Protein AF-A0A7S1VDD1-F1 (afdb_monomer_lite)

Sequence (211 aa):
DNNDLSNSNVYLDREDDRPLIADWNGNIKVGDPIYMHDANFALTPPEAILEHIDDELVQVTLTGAVDIWSIGYWFADAIFHPCRWHNHRDFRPEGSKRDDMQWRHDFIRETLLAVGGNTTIPINLDGREVDLATIVGLDGEEVAKRPFTPPLLYGLEKNCTWEKRFPVLDSHDKQVKEIAIDFLRNMMKIDPRERKNCTQLLQHPFLRHEF

Foldseek 3Di:
DLLQPDPVQWDQDPPPRDIDGDDSVSPDDQQDWDDCPDHPVLLAALQNLDQDDPNDGW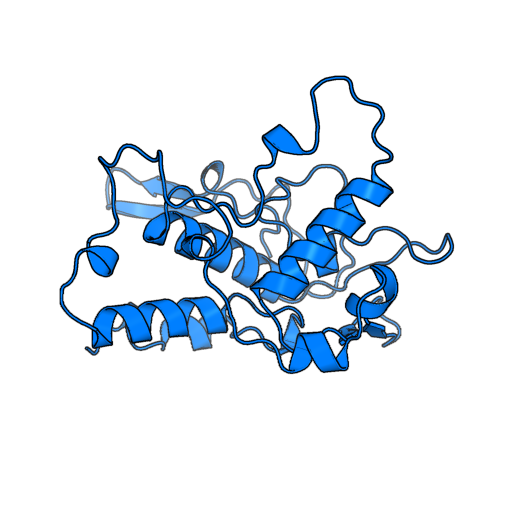TDGDDLLSVLSSVLSVLLCQAPPVQPLDDPCVQCPVPDVPPSVVSSLVSLVSLLQQLAAQQWEAIDPPRDIDRSQVVSVHDNVVSNPDHHHRRVVPDDPDDDDDDRHDVLVVDPDPVSVVLSVVLSSLSRDNYSVSRDHPVRSCPRCNNVVVD

InterPro domains:
  IPR000719 Protein kinase domain [PS50011] (1-207)
  IPR011009 Protein kinase-like domain superfamily [SSF56112] (4-208)

Organism: NCBI:txid210454

Radius of gyration: 17.54 Å; chains: 1; bounding box: 46×40×50 Å

Structure (mmCIF, N/CA/C/O backbone):
data_AF-A0A7S1VDD1-F1
#
_entry.id   AF-A0A7S1VDD1-F1
#
loop_
_atom_site.group_PDB
_atom_site.id
_atom_site.type_symbol
_atom_site.label_atom_id
_atom_site.label_alt_id
_atom_site.label_comp_id
_atom_site.label_asym_id
_atom_site.label_entity_id
_atom_site.label_seq_id
_atom_site.pdbx_PDB_ins_code
_atom_site.Cartn_x
_atom_site.Cartn_y
_atom_site.Cartn_z
_atom_site.occupancy
_atom_site.B_iso_or_equiv
_atom_site.auth_seq_id
_atom_site.auth_comp_id
_atom_site.auth_asym_id
_atom_site.auth_atom_id
_atom_site.pdbx_PDB_model_num
ATOM 1 N N . ASP A 1 1 ? 4.431 -14.627 0.921 1.00 65.62 1 ASP A N 1
ATOM 2 C CA . ASP A 1 1 ? 3.351 -13.626 0.895 1.00 65.62 1 ASP A CA 1
ATOM 3 C C . ASP A 1 1 ? 2.165 -14.188 0.145 1.00 65.62 1 ASP A C 1
ATOM 5 O O . ASP A 1 1 ? 2.373 -15.044 -0.715 1.00 65.62 1 ASP A O 1
ATOM 9 N N . ASN A 1 2 ? 0.946 -13.811 0.535 1.00 70.31 2 ASN A N 1
ATOM 10 C CA . ASN A 1 2 ? -0.260 -14.256 -0.169 1.00 70.31 2 ASN A CA 1
ATOM 11 C C . ASN A 1 2 ? -0.354 -13.539 -1.526 1.00 70.31 2 ASN A C 1
ATOM 13 O O . ASN A 1 2 ? -0.711 -14.188 -2.500 1.00 70.31 2 ASN A O 1
ATOM 17 N N . ASN A 1 3 ? 0.056 -12.260 -1.599 1.00 73.88 3 ASN A N 1
ATOM 18 C CA . ASN A 1 3 ? 0.124 -11.434 -2.818 1.00 73.88 3 ASN A CA 1
ATOM 19 C C . ASN A 1 3 ? -1.218 -11.279 -3.575 1.00 73.88 3 ASN A C 1
ATOM 21 O O . ASN A 1 3 ? -1.287 -10.587 -4.586 1.00 73.88 3 ASN A O 1
ATOM 25 N N . ASP A 1 4 ? -2.292 -11.857 -3.041 1.00 76.56 4 ASP A N 1
ATOM 26 C CA . ASP A 1 4 ? -3.686 -11.643 -3.408 1.00 76.56 4 ASP A CA 1
ATOM 27 C C . ASP A 1 4 ? -4.527 -11.482 -2.134 1.00 76.56 4 ASP A C 1
ATOM 29 O O . ASP A 1 4 ? -5.644 -11.980 -2.000 1.00 76.56 4 ASP A O 1
ATOM 33 N N . LEU A 1 5 ? -3.976 -10.811 -1.120 1.00 79.62 5 LEU A N 1
ATOM 34 C CA . LEU A 1 5 ? -4.723 -10.574 0.101 1.00 79.62 5 LEU A CA 1
ATOM 35 C C . LEU A 1 5 ? -5.864 -9.600 -0.231 1.00 79.62 5 LEU A C 1
ATOM 37 O O . LEU A 1 5 ? -5.681 -8.384 -0.188 1.00 79.62 5 LEU A O 1
ATOM 41 N N . SER A 1 6 ? -7.062 -10.144 -0.510 1.00 77.25 6 SER A N 1
ATOM 42 C CA . SER A 1 6 ? -8.343 -9.429 -0.720 1.00 77.25 6 SER A CA 1
ATOM 43 C C . SER A 1 6 ? -9.436 -9.780 0.317 1.00 77.25 6 SER A C 1
ATOM 45 O O . SER A 1 6 ? -9.347 -10.782 1.027 1.00 77.25 6 SER A O 1
ATOM 47 N N . ASN A 1 7 ? -10.476 -8.943 0.446 1.00 74.06 7 ASN A N 1
ATOM 48 C CA . ASN A 1 7 ? -11.597 -9.205 1.362 1.00 74.06 7 ASN A CA 1
ATOM 49 C C . ASN A 1 7 ? -12.384 -10.479 0.989 1.00 74.06 7 ASN A C 1
ATOM 51 O O . ASN A 1 7 ? -13.037 -11.066 1.845 1.00 74.06 7 ASN A O 1
ATOM 55 N N . SER A 1 8 ? -12.293 -10.928 -0.266 1.00 79.06 8 SER A N 1
ATOM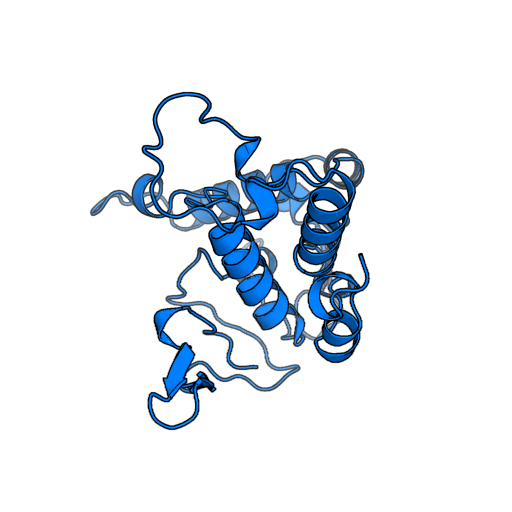 56 C CA . SER A 1 8 ? -12.778 -12.230 -0.736 1.00 79.06 8 SER A CA 1
ATOM 57 C C . SER A 1 8 ? -11.930 -13.414 -0.263 1.00 79.06 8 SER A C 1
ATOM 59 O O . SER A 1 8 ? -12.407 -14.546 -0.307 1.00 79.06 8 SER A O 1
ATOM 61 N N . ASN A 1 9 ? -10.712 -13.165 0.223 1.00 83.31 9 ASN A N 1
ATOM 62 C CA . ASN A 1 9 ? -9.757 -14.194 0.639 1.00 83.31 9 ASN A CA 1
ATOM 63 C C . ASN A 1 9 ? -9.625 -14.299 2.168 1.00 83.31 9 ASN A C 1
ATOM 65 O O . ASN A 1 9 ? -8.853 -15.116 2.668 1.00 83.31 9 ASN A O 1
ATOM 69 N N . VAL A 1 10 ? -10.414 -13.523 2.923 1.00 83.81 10 VAL A N 1
ATOM 70 C CA . VAL A 1 10 ? -10.510 -13.619 4.385 1.00 83.81 10 VAL A CA 1
ATOM 71 C C . VAL A 1 10 ? -11.918 -14.019 4.794 1.00 83.81 10 VAL A C 1
ATOM 73 O O . VAL A 1 10 ? -12.899 -13.338 4.505 1.00 83.81 10 VAL A O 1
ATOM 76 N N . TYR A 1 11 ? -11.999 -15.130 5.513 1.00 85.69 11 TYR A N 1
ATOM 77 C CA . TYR A 1 11 ? -13.236 -15.739 5.974 1.00 85.69 11 TYR A CA 1
ATOM 78 C C . TYR A 1 11 ? -13.293 -15.663 7.493 1.00 85.69 11 TYR A C 1
ATOM 80 O O . TYR A 1 11 ? -12.269 -15.764 8.158 1.00 85.69 11 TYR A O 1
ATOM 88 N N . LEU A 1 12 ? -14.490 -15.513 8.048 1.00 85.94 12 LEU A N 1
ATOM 89 C CA . LEU A 1 12 ? -14.719 -15.758 9.467 1.00 85.94 12 LEU A CA 1
ATOM 90 C C . LEU A 1 12 ? -15.258 -17.174 9.609 1.00 85.94 12 LEU A C 1
ATOM 92 O O . LEU A 1 12 ? -16.317 -17.490 9.054 1.00 85.94 12 LEU A O 1
ATOM 96 N N . ASP A 1 13 ? -14.517 -18.017 10.321 1.00 85.75 13 ASP A N 1
ATOM 97 C CA . ASP A 1 13 ? -15.045 -19.296 10.765 1.00 85.75 13 ASP A CA 1
ATOM 98 C C . ASP A 1 13 ? -16.226 -19.031 11.709 1.00 85.75 13 ASP A C 1
ATOM 100 O O . ASP A 1 13 ? -16.131 -18.257 12.661 1.00 85.75 13 ASP A O 1
ATOM 104 N N . ARG A 1 14 ? -17.373 -19.638 11.400 1.00 82.69 14 ARG A N 1
ATOM 105 C CA . ARG A 1 14 ? -18.621 -19.417 12.138 1.00 82.69 14 ARG A CA 1
ATOM 106 C C . ARG A 1 14 ? -18.650 -20.149 13.474 1.00 82.69 14 ARG A C 1
ATOM 108 O O . ARG A 1 14 ? -19.537 -19.864 14.274 1.00 82.69 14 ARG A O 1
ATOM 115 N N . GLU A 1 15 ? -17.764 -21.120 13.686 1.00 87.00 15 GLU A N 1
ATOM 116 C CA . GLU A 1 15 ? -17.759 -21.918 14.913 1.00 87.00 15 GLU A CA 1
ATOM 117 C C . GLU A 1 15 ? -16.956 -21.261 16.042 1.00 87.00 15 GLU A C 1
ATOM 119 O O . GLU A 1 15 ? -17.330 -21.401 17.207 1.00 87.00 15 GLU A O 1
ATOM 124 N N . ASP A 1 16 ? -15.885 -20.531 15.722 1.00 88.62 16 ASP A N 1
ATOM 125 C CA . ASP A 1 16 ? -14.968 -19.962 16.717 1.00 88.62 16 ASP A CA 1
ATOM 126 C C . ASP A 1 16 ? -14.601 -18.483 16.490 1.00 88.62 16 ASP A C 1
ATOM 128 O O . ASP A 1 16 ? -13.720 -17.962 17.180 1.00 88.62 16 ASP A O 1
ATOM 132 N N . ASP A 1 17 ? -15.291 -17.804 15.564 1.00 84.75 17 ASP A N 1
ATOM 133 C CA . ASP A 1 17 ? -15.073 -16.402 15.181 1.00 84.75 17 ASP A CA 1
ATOM 134 C C . ASP A 1 17 ? -13.615 -16.100 14.778 1.00 84.75 17 ASP A C 1
ATOM 136 O O . ASP A 1 17 ? -13.137 -14.964 14.894 1.00 84.75 17 ASP A O 1
ATOM 140 N N . ARG A 1 18 ? -12.870 -17.106 14.297 1.00 85.69 18 ARG A N 1
ATOM 141 C CA . ARG A 1 18 ? -11.483 -16.905 13.872 1.00 85.69 18 ARG A CA 1
ATOM 142 C C . ARG A 1 18 ? -11.398 -16.468 12.414 1.00 85.69 18 ARG A C 1
ATOM 144 O O . ARG A 1 18 ? -12.036 -17.064 11.544 1.00 85.69 18 ARG A O 1
ATOM 151 N N . PRO A 1 19 ? -10.561 -15.462 12.109 1.00 85.88 19 PRO A N 1
ATOM 152 C CA . PRO A 1 19 ? -10.254 -15.133 10.732 1.00 85.88 19 PRO A CA 1
ATOM 153 C C . PRO A 1 19 ? -9.380 -16.232 10.111 1.00 85.88 19 PRO A C 1
ATOM 155 O O . PRO A 1 19 ? -8.336 -16.601 10.652 1.00 85.88 19 PRO A O 1
ATOM 158 N N . LEU A 1 20 ? -9.795 -16.722 8.948 1.00 88.31 20 LEU A N 1
ATOM 159 C CA . LEU A 1 20 ? -9.072 -17.664 8.105 1.00 88.31 20 LEU A CA 1
ATOM 160 C C . LEU A 1 20 ? -8.671 -16.970 6.806 1.00 88.31 20 LEU A C 1
ATOM 162 O O . LEU A 1 20 ? -9.508 -16.377 6.128 1.00 88.31 20 LEU A O 1
ATOM 166 N N . ILE A 1 21 ? -7.393 -17.076 6.445 1.00 87.56 21 ILE A N 1
ATOM 167 C CA . ILE A 1 21 ? -6.887 -16.632 5.144 1.00 87.56 21 ILE A CA 1
ATOM 168 C C . ILE A 1 21 ? -6.935 -17.831 4.195 1.00 87.56 21 ILE A C 1
ATOM 170 O O . ILE A 1 21 ? -6.317 -18.867 4.463 1.00 87.56 21 ILE A O 1
ATOM 174 N N . ALA A 1 22 ? -7.664 -17.688 3.095 1.00 87.06 22 ALA A N 1
ATOM 175 C CA . ALA A 1 22 ? -7.750 -18.681 2.034 1.00 87.06 22 ALA A CA 1
ATOM 176 C C . ALA A 1 22 ? -7.194 -18.120 0.717 1.00 87.06 22 ALA A C 1
ATOM 178 O O . ALA A 1 22 ? -6.603 -17.047 0.699 1.00 87.06 22 ALA A O 1
ATOM 179 N N . ASP A 1 23 ? -7.360 -18.900 -0.351 1.00 82.62 23 ASP A N 1
ATOM 180 C CA . ASP A 1 23 ? -6.826 -18.642 -1.690 1.00 82.62 23 ASP A CA 1
ATOM 181 C C . ASP A 1 23 ? -5.330 -18.296 -1.695 1.00 82.62 23 ASP A C 1
ATOM 183 O O . ASP A 1 23 ? -4.894 -17.149 -1.718 1.00 82.62 23 ASP A O 1
ATOM 187 N N . TRP A 1 24 ? -4.518 -19.349 -1.636 1.00 84.69 24 TRP A N 1
ATOM 188 C CA . TRP A 1 24 ? -3.063 -19.239 -1.683 1.00 84.69 24 TRP A CA 1
ATOM 189 C C . TRP A 1 24 ? -2.519 -19.383 -3.108 1.00 84.69 24 TRP A C 1
ATOM 191 O O . TRP A 1 24 ? -1.317 -19.552 -3.265 1.00 84.69 24 TRP A O 1
ATOM 201 N N . ASN A 1 25 ? -3.366 -19.341 -4.145 1.00 79.69 25 ASN A N 1
ATOM 202 C CA . ASN A 1 25 ? -2.918 -19.532 -5.529 1.00 79.69 25 ASN A CA 1
ATOM 203 C C . ASN A 1 25 ? -2.040 -18.376 -6.029 1.00 79.69 25 ASN A C 1
ATOM 205 O O . ASN A 1 25 ? -1.224 -18.577 -6.925 1.00 79.69 25 ASN A O 1
ATOM 209 N N . GLY A 1 26 ? -2.191 -17.188 -5.438 1.00 75.00 26 GLY A N 1
ATOM 210 C CA . GLY A 1 26 ? -1.339 -16.029 -5.694 1.00 75.00 26 GLY A CA 1
ATOM 211 C C . GLY A 1 26 ? -0.025 -16.030 -4.912 1.00 75.00 26 GLY A C 1
ATOM 212 O O . GLY A 1 26 ? 0.735 -15.073 -5.038 1.00 75.00 26 GLY A O 1
ATOM 213 N N . ASN A 1 27 ? 0.258 -17.058 -4.098 1.00 80.81 27 ASN A N 1
ATOM 214 C CA . ASN A 1 27 ? 1.387 -17.006 -3.181 1.00 80.81 27 ASN A CA 1
ATOM 215 C C . ASN A 1 27 ? 2.735 -16.979 -3.910 1.00 80.81 27 ASN A C 1
ATOM 217 O O . ASN A 1 27 ? 3.018 -17.755 -4.819 1.00 80.81 27 ASN A O 1
ATOM 221 N N . ILE A 1 28 ? 3.611 -16.093 -3.452 1.00 78.38 28 ILE A N 1
ATOM 222 C CA . ILE A 1 28 ? 4.967 -15.970 -3.980 1.00 78.38 28 ILE A CA 1
ATOM 223 C C . ILE A 1 28 ? 5.945 -15.951 -2.802 1.00 78.38 28 ILE A C 1
ATOM 225 O O . ILE A 1 28 ? 5.635 -15.505 -1.684 1.00 78.38 28 ILE A O 1
ATOM 229 N N . LYS A 1 29 ? 7.134 -16.511 -3.025 1.00 81.38 29 LYS A N 1
ATOM 230 C CA . LYS A 1 29 ? 8.198 -16.533 -2.027 1.00 81.38 29 LYS A CA 1
ATOM 231 C C . LYS A 1 29 ? 8.798 -15.131 -1.885 1.00 81.38 29 LYS A C 1
ATOM 233 O O . LYS A 1 29 ? 9.042 -14.442 -2.866 1.00 81.38 29 LYS A O 1
ATOM 238 N N . VAL A 1 30 ? 9.073 -14.722 -0.647 1.00 78.00 30 VAL A N 1
ATOM 239 C CA . VAL A 1 30 ? 9.775 -13.458 -0.374 1.00 78.00 30 VAL A CA 1
ATOM 240 C C . VAL A 1 30 ? 11.125 -13.464 -1.093 1.00 78.00 30 VAL A C 1
ATOM 242 O O . VAL A 1 30 ? 11.882 -14.430 -0.966 1.00 78.00 30 VAL A O 1
ATOM 245 N N . GLY A 1 31 ? 11.424 -12.382 -1.810 1.00 73.62 31 GLY A N 1
ATOM 246 C CA . GLY A 1 31 ? 12.619 -12.264 -2.643 1.00 73.62 31 GLY A CA 1
ATOM 247 C C . GLY A 1 31 ? 12.440 -12.707 -4.097 1.00 73.62 31 GLY A C 1
ATOM 248 O O . GLY A 1 31 ? 13.340 -12.456 -4.893 1.00 73.62 31 GLY A O 1
ATOM 249 N N . ASP A 1 32 ? 11.313 -13.320 -4.464 1.00 77.62 32 ASP A N 1
ATOM 250 C CA . ASP A 1 32 ? 11.022 -13.628 -5.864 1.00 77.62 32 ASP A CA 1
ATOM 251 C C . ASP A 1 32 ? 10.422 -12.392 -6.573 1.00 77.62 32 ASP A C 1
ATOM 253 O O . ASP A 1 32 ? 9.781 -11.548 -5.929 1.00 77.62 32 ASP A O 1
ATOM 257 N N . PRO A 1 33 ? 10.634 -12.261 -7.896 1.00 73.25 33 PRO A N 1
ATOM 258 C CA . PRO A 1 33 ? 10.046 -11.189 -8.690 1.00 73.25 33 PRO A CA 1
ATOM 259 C C . PRO A 1 33 ? 8.528 -11.368 -8.851 1.00 73.25 33 PRO A C 1
ATOM 261 O O . PRO A 1 33 ? 8.050 -12.485 -9.063 1.00 73.25 33 PRO A O 1
ATOM 264 N N . ILE A 1 34 ? 7.772 -10.268 -8.803 1.00 71.44 34 ILE A N 1
ATOM 265 C CA . ILE A 1 34 ? 6.325 -10.257 -9.085 1.00 71.44 34 ILE A CA 1
ATOM 266 C C . ILE A 1 34 ? 6.061 -9.893 -10.547 1.00 71.44 34 ILE A C 1
ATOM 268 O O . ILE A 1 34 ? 6.638 -8.936 -11.058 1.00 71.44 34 ILE A O 1
ATOM 272 N N . TYR A 1 35 ? 5.100 -10.586 -11.163 1.00 67.81 35 TYR A N 1
ATOM 273 C CA . TYR A 1 35 ? 4.424 -10.151 -12.388 1.00 67.81 35 TYR A CA 1
ATOM 274 C C . TYR A 1 35 ? 2.924 -10.027 -12.114 1.00 67.81 35 TYR A C 1
ATOM 276 O O . TYR A 1 35 ? 2.243 -11.031 -11.901 1.00 67.81 35 TYR A O 1
ATOM 284 N N . MET A 1 36 ? 2.400 -8.803 -12.071 1.00 65.44 36 MET A N 1
ATOM 285 C CA . MET A 1 36 ? 0.982 -8.561 -11.789 1.00 65.44 36 MET A CA 1
ATOM 286 C C . MET A 1 36 ? 0.176 -8.531 -13.087 1.00 65.44 36 MET A C 1
ATOM 288 O O . MET A 1 36 ? -0.063 -7.467 -13.639 1.00 65.44 36 MET A O 1
ATOM 292 N N . HIS A 1 37 ? -0.264 -9.697 -13.567 1.00 56.59 37 HIS A N 1
ATOM 293 C CA . HIS A 1 37 ? -1.039 -9.770 -14.811 1.00 56.59 37 HIS A CA 1
ATOM 294 C C . HIS A 1 37 ? -2.541 -9.463 -14.662 1.00 56.59 37 HIS A C 1
ATOM 296 O O . HIS A 1 37 ? -3.139 -9.052 -15.647 1.00 56.59 37 HIS A O 1
ATOM 302 N N . ASP A 1 38 ? -3.152 -9.610 -13.476 1.00 53.78 38 ASP A N 1
ATOM 303 C CA . ASP A 1 38 ? -4.622 -9.516 -13.313 1.00 53.78 38 ASP A CA 1
ATOM 304 C C . ASP A 1 38 ? -5.073 -9.136 -11.881 1.00 53.78 38 ASP A C 1
ATOM 306 O O . ASP A 1 38 ? -6.099 -9.598 -11.379 1.00 53.78 38 ASP A O 1
ATOM 310 N N . ALA A 1 39 ? -4.300 -8.321 -11.164 1.00 54.69 39 ALA A N 1
ATOM 311 C CA . ALA A 1 39 ? -4.587 -8.072 -9.755 1.00 54.69 39 ALA A CA 1
ATOM 312 C C . ALA A 1 39 ? -5.780 -7.130 -9.533 1.00 54.69 39 ALA A C 1
ATOM 314 O O . ALA A 1 39 ? -6.050 -6.205 -10.301 1.00 54.69 39 ALA A O 1
ATOM 315 N N . ASN A 1 40 ? -6.470 -7.340 -8.412 1.00 64.56 40 ASN A N 1
ATOM 316 C CA . ASN A 1 40 ? -7.401 -6.386 -7.829 1.00 64.56 40 ASN A CA 1
ATOM 317 C C . ASN A 1 40 ? -6.621 -5.119 -7.438 1.00 64.56 40 ASN A C 1
ATOM 319 O O . ASN A 1 40 ? -6.182 -4.963 -6.302 1.00 64.56 40 ASN A O 1
ATOM 323 N N . PHE A 1 41 ? -6.424 -4.228 -8.409 1.00 60.97 41 PHE A N 1
ATOM 324 C CA . PHE A 1 41 ? -5.510 -3.085 -8.364 1.00 60.97 41 PHE A CA 1
ATOM 325 C C . PHE A 1 41 ? -5.750 -2.106 -7.204 1.00 60.97 41 PHE A C 1
ATOM 327 O O . PHE A 1 41 ? -4.942 -1.218 -6.955 1.00 60.97 41 PHE A O 1
ATOM 334 N N . ALA A 1 42 ? -6.870 -2.225 -6.488 1.00 61.84 42 ALA A N 1
ATOM 335 C CA . ALA A 1 42 ? -7.123 -1.470 -5.262 1.00 61.84 42 ALA A CA 1
ATOM 336 C C . ALA A 1 42 ? -6.129 -1.858 -4.161 1.00 61.84 42 ALA A C 1
ATOM 338 O O . ALA A 1 42 ? -5.762 -1.042 -3.324 1.00 61.84 42 ALA A O 1
ATOM 339 N N . LEU A 1 43 ? -5.696 -3.113 -4.201 1.00 74.12 43 LEU A N 1
ATOM 340 C CA . LEU A 1 43 ? -4.844 -3.771 -3.224 1.00 74.12 43 LEU A CA 1
ATOM 341 C C . LEU A 1 43 ? -3.391 -3.824 -3.692 1.00 74.12 43 LEU A C 1
ATOM 343 O O . LEU A 1 43 ? -2.490 -4.027 -2.884 1.00 74.12 43 LEU A O 1
ATOM 347 N N . THR A 1 44 ? -3.151 -3.587 -4.981 1.00 81.00 44 THR A N 1
ATOM 348 C CA . THR A 1 44 ? -1.804 -3.539 -5.535 1.00 81.00 44 THR A CA 1
ATOM 349 C C . THR A 1 44 ? -1.082 -2.273 -5.059 1.00 81.00 44 THR A C 1
ATOM 351 O O . THR A 1 44 ? -1.591 -1.164 -5.249 1.00 81.00 44 THR A O 1
ATOM 354 N N . PRO A 1 45 ? 0.102 -2.403 -4.440 1.00 87.00 45 PRO A N 1
ATOM 355 C CA . PRO A 1 45 ? 0.905 -1.253 -4.061 1.00 87.00 45 PRO A CA 1
ATOM 356 C C . PRO A 1 45 ? 1.536 -0.588 -5.294 1.00 87.00 45 PRO A C 1
ATOM 358 O O . PRO A 1 45 ? 1.703 -1.245 -6.324 1.00 87.00 45 PRO A O 1
ATOM 361 N N . PRO A 1 46 ? 1.909 0.702 -5.222 1.00 86.56 46 PRO A N 1
ATOM 362 C CA . PRO A 1 46 ? 2.359 1.467 -6.384 1.00 86.56 46 PRO A CA 1
ATOM 363 C C . PRO A 1 46 ? 3.596 0.865 -7.058 1.00 86.56 46 PRO A C 1
ATOM 365 O O . PRO A 1 46 ? 3.696 0.914 -8.282 1.00 86.56 46 PRO A O 1
ATOM 368 N N . GLU A 1 47 ? 4.501 0.244 -6.296 1.00 84.88 47 GLU A N 1
ATOM 369 C CA . GLU A 1 47 ? 5.655 -0.453 -6.859 1.00 84.88 47 GLU A CA 1
ATOM 370 C C . GLU A 1 47 ? 5.247 -1.625 -7.757 1.00 84.88 47 GLU A C 1
ATOM 372 O O . GLU A 1 47 ? 5.814 -1.795 -8.830 1.00 84.88 47 GLU A O 1
ATOM 377 N N . ALA A 1 48 ? 4.225 -2.396 -7.384 1.00 82.44 48 ALA A N 1
ATOM 378 C CA . ALA A 1 48 ? 3.840 -3.608 -8.105 1.00 82.44 48 ALA A CA 1
ATOM 379 C C . ALA A 1 48 ? 2.954 -3.339 -9.338 1.00 82.44 48 ALA A C 1
ATOM 381 O O . ALA A 1 48 ? 2.569 -4.273 -10.036 1.00 82.44 48 ALA A O 1
ATOM 382 N N . ILE A 1 49 ? 2.622 -2.072 -9.604 1.00 81.00 49 ILE A N 1
ATOM 383 C CA . ILE A 1 49 ? 1.857 -1.641 -10.785 1.00 81.00 49 ILE A CA 1
ATOM 384 C C . ILE A 1 49 ? 2.773 -1.385 -11.983 1.00 81.00 49 ILE A C 1
ATOM 386 O O . ILE A 1 49 ? 2.329 -1.485 -13.133 1.00 81.00 49 ILE A O 1
ATOM 390 N N . LEU A 1 50 ? 4.044 -1.069 -11.721 1.00 77.56 50 LEU A N 1
ATOM 391 C CA . LEU A 1 50 ? 5.049 -0.894 -12.757 1.00 77.56 50 LEU A CA 1
ATOM 392 C C . LEU A 1 50 ? 5.402 -2.238 -13.385 1.00 77.56 50 LEU A C 1
ATOM 394 O O . LEU A 1 50 ? 6.013 -3.089 -12.747 1.00 77.56 50 LEU A O 1
ATOM 398 N N . GLU A 1 51 ? 5.054 -2.398 -14.656 1.00 75.06 51 GLU A N 1
ATOM 399 C CA . GLU A 1 51 ? 5.495 -3.549 -15.445 1.00 75.06 51 GLU A CA 1
ATOM 400 C C . GLU A 1 51 ? 6.699 -3.220 -16.315 1.00 75.06 51 GLU A C 1
ATOM 402 O O . GLU A 1 51 ? 7.571 -4.065 -16.463 1.00 75.06 51 GLU A O 1
ATOM 407 N N . HIS A 1 52 ? 6.767 -2.017 -16.892 1.00 76.25 52 HIS A N 1
ATOM 408 C CA . HIS A 1 52 ? 7.834 -1.648 -17.819 1.00 76.25 52 HIS A CA 1
ATOM 409 C C . HIS A 1 52 ? 8.344 -0.225 -17.574 1.00 76.25 52 HIS A C 1
ATOM 411 O O . HIS A 1 52 ? 7.559 0.672 -17.263 1.00 76.25 52 HIS A O 1
ATOM 417 N N . ILE A 1 53 ? 9.649 -0.023 -17.760 1.00 75.81 53 ILE A N 1
ATOM 418 C CA . ILE A 1 53 ? 10.313 1.285 -17.866 1.00 75.81 53 ILE A CA 1
ATOM 419 C C . ILE A 1 53 ? 11.209 1.223 -19.101 1.00 75.81 53 ILE A C 1
ATOM 421 O O . ILE A 1 53 ? 12.058 0.343 -19.177 1.00 75.81 53 ILE A O 1
ATOM 425 N N . ASP A 1 54 ? 11.026 2.137 -20.058 1.00 78.12 54 ASP A N 1
ATOM 426 C CA . ASP A 1 54 ? 11.837 2.208 -21.286 1.00 78.12 54 ASP A CA 1
ATOM 427 C C . ASP A 1 54 ? 11.964 0.851 -22.019 1.00 78.12 54 ASP A C 1
ATOM 429 O O . ASP A 1 54 ? 13.050 0.440 -22.418 1.00 78.12 54 ASP A O 1
ATOM 433 N N . ASP A 1 55 ? 10.840 0.135 -22.158 1.00 75.94 55 ASP A N 1
ATOM 434 C CA . ASP A 1 55 ? 10.730 -1.225 -22.723 1.00 75.94 55 ASP A CA 1
ATOM 435 C C . ASP A 1 55 ? 11.420 -2.347 -21.913 1.00 75.94 55 ASP A C 1
ATOM 437 O O . ASP A 1 55 ? 11.339 -3.521 -22.285 1.00 75.94 55 ASP A O 1
ATOM 441 N N . GLU A 1 56 ? 12.047 -2.037 -20.775 1.00 76.81 56 GLU A N 1
ATOM 442 C CA . GLU A 1 56 ? 12.556 -3.037 -19.838 1.00 76.81 56 GLU A CA 1
ATOM 443 C C . GLU A 1 56 ? 11.467 -3.489 -18.870 1.00 76.81 56 GLU A C 1
ATOM 445 O O . GLU A 1 56 ? 10.818 -2.677 -18.213 1.00 76.81 56 GLU A O 1
ATOM 450 N N . LEU A 1 57 ? 11.317 -4.806 -18.734 1.00 75.50 57 LEU A N 1
ATOM 451 C CA . LEU A 1 57 ? 10.456 -5.419 -17.731 1.00 75.50 57 LEU A CA 1
ATOM 452 C C . LEU A 1 57 ? 10.991 -5.111 -16.326 1.00 75.50 57 LEU A C 1
ATOM 454 O O . LEU A 1 57 ? 12.124 -5.459 -15.985 1.00 75.50 57 LEU A O 1
ATOM 458 N N . VAL A 1 58 ? 10.156 -4.485 -15.506 1.00 75.12 58 VAL A N 1
ATOM 459 C CA . VAL A 1 58 ? 10.442 -4.171 -14.109 1.00 75.12 58 VAL A CA 1
ATOM 460 C C . VAL A 1 58 ? 9.967 -5.326 -13.251 1.00 75.12 58 VAL A C 1
ATOM 462 O O . VAL A 1 58 ? 8.786 -5.659 -13.221 1.00 75.12 58 VAL A O 1
ATOM 465 N N . GLN A 1 59 ? 10.893 -5.934 -12.520 1.00 73.50 59 GLN A N 1
ATOM 466 C CA . GLN A 1 59 ? 10.562 -6.920 -11.506 1.00 73.50 59 GLN A CA 1
ATOM 467 C C . GLN A 1 59 ? 10.637 -6.258 -10.144 1.00 73.50 59 GLN A C 1
ATOM 469 O O . GLN A 1 59 ? 11.717 -5.892 -9.692 1.00 73.50 59 GLN A O 1
ATOM 474 N N . VAL A 1 60 ? 9.521 -6.128 -9.441 1.00 71.38 60 VAL A N 1
ATOM 475 C CA . VAL A 1 60 ? 9.600 -5.752 -8.029 1.00 71.38 60 VAL A CA 1
ATOM 476 C C . VAL A 1 60 ? 9.902 -6.994 -7.213 1.00 71.38 60 VAL A C 1
ATOM 478 O O . VAL A 1 60 ? 9.208 -8.006 -7.310 1.00 71.38 60 VAL A O 1
ATOM 481 N N . THR A 1 61 ? 10.956 -6.911 -6.411 1.00 66.81 61 THR A N 1
ATOM 482 C CA . THR A 1 61 ? 11.303 -7.960 -5.460 1.00 66.81 61 THR A CA 1
ATOM 483 C C . THR A 1 61 ? 10.308 -7.924 -4.309 1.00 66.81 61 THR A C 1
ATOM 485 O O . THR A 1 61 ? 10.197 -6.905 -3.620 1.00 66.81 61 THR A O 1
ATOM 488 N N . LEU A 1 62 ? 9.603 -9.035 -4.069 1.00 65.31 62 LEU A N 1
ATOM 489 C CA . LEU A 1 62 ? 8.694 -9.125 -2.931 1.00 65.31 62 LEU A CA 1
ATOM 490 C C . LEU A 1 62 ? 9.428 -8.881 -1.627 1.00 65.31 62 LEU A C 1
ATOM 492 O O . LEU A 1 62 ? 10.329 -9.623 -1.229 1.00 65.31 62 LEU A O 1
ATOM 496 N N . THR A 1 63 ? 8.938 -7.877 -0.925 1.00 67.31 63 THR A N 1
ATOM 497 C CA . THR A 1 63 ? 9.063 -7.786 0.516 1.00 67.31 63 THR A CA 1
ATOM 498 C C . THR A 1 63 ? 7.681 -8.102 1.081 1.00 67.31 63 THR A C 1
ATOM 500 O O . THR A 1 63 ? 6.675 -7.768 0.451 1.00 67.31 63 THR A O 1
ATOM 503 N N . GLY A 1 64 ? 7.603 -8.661 2.293 1.00 77.69 64 GLY A N 1
ATOM 504 C CA . GLY A 1 64 ? 6.321 -8.843 2.999 1.00 77.69 64 GLY A CA 1
ATOM 505 C C . GLY A 1 64 ? 5.472 -7.567 3.113 1.00 77.69 64 GLY A C 1
ATOM 506 O O . GLY A 1 64 ? 4.325 -7.623 3.533 1.00 77.69 64 GLY A O 1
ATOM 507 N N . ALA A 1 65 ? 6.020 -6.413 2.720 1.00 87.06 65 ALA A N 1
ATOM 508 C CA . ALA A 1 65 ? 5.389 -5.111 2.640 1.00 87.06 65 ALA A CA 1
ATOM 509 C C . ALA A 1 65 ? 4.252 -5.000 1.601 1.00 87.06 65 ALA A C 1
ATOM 511 O O . ALA A 1 65 ? 3.454 -4.066 1.707 1.00 87.06 65 ALA A O 1
ATOM 512 N N . VAL A 1 66 ? 4.150 -5.901 0.614 1.00 86.50 66 VAL A N 1
ATOM 513 C CA . VAL A 1 66 ? 3.027 -5.899 -0.352 1.00 86.50 66 VAL A CA 1
ATOM 514 C C . VAL A 1 66 ? 1.711 -6.256 0.343 1.00 86.50 66 VAL A C 1
ATOM 516 O O . VAL A 1 66 ? 0.729 -5.517 0.243 1.00 86.50 66 VAL A O 1
ATOM 519 N N . ASP A 1 67 ? 1.714 -7.326 1.141 1.00 86.56 67 ASP A N 1
ATOM 520 C CA . ASP A 1 67 ? 0.550 -7.715 1.945 1.00 86.56 67 ASP A CA 1
ATOM 521 C C . ASP A 1 67 ? 0.216 -6.619 2.984 1.00 86.56 67 ASP A C 1
ATOM 523 O O . ASP A 1 67 ? -0.954 -6.347 3.250 1.00 86.56 67 ASP A O 1
ATOM 527 N N . ILE A 1 68 ? 1.226 -5.913 3.517 1.00 92.25 68 ILE A N 1
ATOM 528 C CA . ILE A 1 68 ? 1.024 -4.773 4.434 1.00 92.25 68 ILE A CA 1
ATOM 529 C C . ILE A 1 68 ? 0.253 -3.631 3.766 1.00 92.25 68 ILE A C 1
ATOM 531 O O . ILE A 1 68 ? -0.641 -3.057 4.390 1.00 92.25 68 ILE A O 1
ATOM 535 N N . TRP A 1 69 ? 0.566 -3.307 2.510 1.00 91.00 69 TRP A N 1
ATOM 536 C CA . TRP A 1 69 ? -0.195 -2.309 1.757 1.00 91.00 69 TRP A CA 1
ATOM 537 C C . TRP A 1 69 ? -1.650 -2.742 1.572 1.00 91.00 69 TRP A C 1
ATOM 539 O O . TRP A 1 69 ? -2.557 -1.953 1.823 1.00 91.00 69 TRP A O 1
ATOM 549 N N . SER A 1 70 ? -1.878 -4.007 1.206 1.00 87.31 70 SER A N 1
ATOM 550 C CA . SER A 1 70 ? -3.226 -4.562 1.021 1.00 87.31 70 SER A CA 1
ATOM 551 C C . SER A 1 70 ? -4.064 -4.458 2.303 1.00 87.31 70 SER A C 1
ATOM 553 O O . SER A 1 70 ? -5.207 -3.996 2.272 1.00 87.31 70 SER A O 1
ATOM 555 N N . ILE A 1 71 ? -3.470 -4.791 3.457 1.00 89.75 71 ILE A N 1
ATOM 556 C CA . ILE A 1 71 ? -4.097 -4.617 4.778 1.00 89.75 71 ILE A CA 1
ATOM 557 C C . ILE A 1 71 ? -4.367 -3.136 5.058 1.00 89.75 71 ILE A C 1
ATOM 559 O O . ILE A 1 71 ? -5.448 -2.787 5.532 1.00 89.75 71 ILE A O 1
ATOM 563 N N . GLY A 1 72 ? -3.409 -2.257 4.752 1.00 90.69 72 GLY A N 1
ATOM 564 C CA . GLY A 1 72 ? -3.564 -0.811 4.888 1.00 90.69 72 GLY A CA 1
ATOM 565 C C . GLY A 1 72 ? -4.739 -0.276 4.072 1.00 90.69 72 GLY A C 1
ATOM 566 O O . GLY A 1 72 ? -5.544 0.495 4.593 1.00 90.69 72 GLY A O 1
ATOM 567 N N . TYR A 1 73 ? -4.901 -0.743 2.834 1.00 86.19 73 TYR A N 1
ATOM 568 C CA . TYR A 1 73 ? -6.035 -0.385 1.990 1.00 86.19 73 TYR A CA 1
ATOM 569 C C . TYR A 1 73 ? -7.366 -0.844 2.591 1.00 86.19 73 TYR A C 1
ATOM 571 O O . TYR A 1 73 ? -8.305 -0.054 2.658 1.00 86.19 73 TYR A O 1
ATOM 579 N N . TRP A 1 74 ? -7.468 -2.081 3.087 1.00 83.88 74 TRP A N 1
ATOM 580 C CA . TRP A 1 74 ? -8.697 -2.527 3.755 1.00 83.88 74 TRP A CA 1
ATOM 581 C C . TRP A 1 74 ? -8.983 -1.770 5.031 1.00 83.88 74 TRP A C 1
ATOM 583 O O . TRP A 1 74 ? -10.135 -1.480 5.325 1.00 83.88 74 TRP A O 1
ATOM 593 N N . PHE A 1 75 ? -7.949 -1.473 5.809 1.00 86.56 75 PHE A N 1
ATOM 594 C CA . PHE A 1 75 ? -8.098 -0.688 7.016 1.00 86.56 75 PHE A CA 1
ATOM 595 C C . PHE A 1 75 ? -8.593 0.722 6.677 1.00 86.56 75 PHE A C 1
ATOM 597 O O . PHE A 1 75 ? -9.496 1.240 7.335 1.00 86.56 75 PHE A O 1
ATOM 604 N N . ALA A 1 76 ? -8.070 1.312 5.599 1.00 82.88 76 ALA A N 1
ATOM 605 C CA . ALA A 1 76 ? -8.586 2.553 5.054 1.00 82.88 76 ALA A CA 1
ATOM 606 C C . ALA A 1 76 ? -10.043 2.404 4.596 1.00 82.88 76 ALA A C 1
ATOM 608 O O . ALA A 1 76 ? -10.844 3.261 4.941 1.00 82.88 76 ALA A O 1
ATOM 609 N N . ASP A 1 77 ? -10.425 1.336 3.890 1.00 78.50 77 ASP A N 1
ATOM 610 C CA . ASP A 1 77 ? -11.820 1.102 3.488 1.00 78.50 77 ASP A CA 1
ATOM 611 C C . ASP A 1 77 ? -12.753 0.902 4.677 1.00 78.50 77 ASP A C 1
ATOM 613 O O . ASP A 1 77 ? -13.812 1.512 4.726 1.00 78.50 77 ASP A O 1
ATOM 617 N N . ALA A 1 78 ? -12.328 0.165 5.696 1.00 78.12 78 ALA A N 1
ATOM 618 C CA . ALA A 1 78 ? -13.074 -0.018 6.929 1.00 78.12 78 ALA A CA 1
ATOM 619 C C . ALA A 1 78 ? -13.350 1.319 7.637 1.00 78.12 78 ALA A C 1
ATOM 621 O O . ALA A 1 78 ? -14.471 1.576 8.079 1.00 78.12 78 ALA A O 1
ATOM 622 N N . ILE A 1 79 ? -12.344 2.192 7.727 1.00 76.44 79 ILE A N 1
ATOM 623 C CA . ILE A 1 79 ? -12.480 3.492 8.388 1.00 76.44 79 ILE A CA 1
ATOM 624 C C . ILE A 1 79 ? -13.244 4.481 7.509 1.00 76.44 79 ILE A C 1
ATOM 626 O O . ILE A 1 79 ? -14.156 5.148 7.986 1.00 76.44 79 ILE A O 1
ATOM 630 N N . PHE A 1 80 ? -12.874 4.591 6.239 1.00 74.12 80 PHE A N 1
ATOM 631 C CA . PHE A 1 80 ? -13.235 5.686 5.343 1.00 74.12 80 PHE A CA 1
ATOM 632 C C . PHE A 1 80 ? -14.299 5.308 4.306 1.00 74.12 80 PHE A C 1
ATOM 634 O O . PHE A 1 80 ? -14.455 6.038 3.332 1.00 74.12 80 PHE A O 1
ATOM 641 N N . HIS A 1 81 ? -15.020 4.197 4.497 1.00 68.69 81 HIS A N 1
ATOM 642 C CA . HIS A 1 81 ? -15.912 3.637 3.482 1.00 68.69 81 HIS A CA 1
ATOM 643 C C . HIS A 1 81 ? -16.881 4.677 2.868 1.00 68.69 81 HIS A C 1
ATOM 645 O O . HIS A 1 81 ? -17.624 5.333 3.608 1.00 68.69 81 HIS A O 1
ATOM 651 N N . PRO A 1 82 ? -16.951 4.785 1.525 1.00 63.59 82 PRO A N 1
ATOM 652 C CA . PRO A 1 82 ? -16.090 4.094 0.563 1.00 63.59 82 PRO A CA 1
ATOM 653 C C . PRO A 1 82 ? -14.671 4.688 0.541 1.00 63.59 82 PRO A C 1
ATOM 655 O O . PRO A 1 82 ? -14.512 5.886 0.300 1.00 63.59 82 PRO A O 1
ATOM 658 N N . CYS A 1 83 ? -13.631 3.858 0.705 1.00 63.31 83 CYS A N 1
ATOM 659 C CA . CYS A 1 83 ? -12.260 4.305 0.455 1.00 63.31 83 CYS A CA 1
ATOM 660 C C . CYS A 1 83 ? -12.071 4.523 -1.045 1.00 63.31 83 CYS A C 1
ATOM 662 O O . CYS A 1 83 ? -11.992 3.590 -1.843 1.00 63.31 83 CYS A O 1
ATOM 664 N N . ARG A 1 84 ? -12.014 5.794 -1.436 1.00 60.53 84 ARG A N 1
ATOM 665 C CA . ARG A 1 84 ? -11.780 6.207 -2.817 1.00 60.53 84 ARG A CA 1
ATOM 666 C C . ARG A 1 84 ? -10.445 6.926 -2.924 1.00 60.53 84 ARG A C 1
ATOM 668 O O . ARG A 1 84 ? -10.414 8.108 -3.234 1.00 60.53 84 ARG A O 1
ATOM 675 N N . TRP A 1 85 ? -9.341 6.216 -2.696 1.00 58.44 85 TRP A N 1
ATOM 676 C CA . TRP A 1 85 ? -8.091 6.664 -3.321 1.00 58.44 85 TRP A CA 1
ATOM 677 C C . TRP A 1 85 ? -8.215 6.581 -4.840 1.00 58.44 85 TRP A C 1
ATOM 679 O O . TRP A 1 85 ? -7.789 7.494 -5.529 1.00 58.44 85 TRP A O 1
ATOM 689 N N . HIS A 1 86 ? -8.912 5.547 -5.335 1.00 55.19 86 HIS A N 1
ATOM 690 C CA . HIS A 1 86 ? -9.187 5.330 -6.753 1.00 55.19 86 HIS A CA 1
ATOM 691 C C . HIS A 1 86 ? -10.551 4.659 -6.911 1.00 55.19 86 HIS A C 1
ATOM 693 O O . HIS A 1 86 ? -10.843 3.680 -6.225 1.00 55.19 86 HIS A O 1
ATOM 699 N N . ASN A 1 87 ? -11.401 5.151 -7.811 1.00 52.16 87 ASN A N 1
ATOM 700 C CA . ASN A 1 87 ? -12.614 4.432 -8.191 1.00 52.16 87 ASN A CA 1
ATOM 701 C C . ASN A 1 87 ? -12.270 3.517 -9.375 1.00 52.16 87 ASN A C 1
ATOM 703 O O . ASN A 1 87 ? -12.284 3.966 -10.516 1.00 52.16 87 ASN A O 1
ATOM 707 N N . HIS A 1 88 ? -11.934 2.246 -9.122 1.00 49.59 88 HIS A N 1
ATOM 708 C CA . HIS A 1 88 ? -11.533 1.283 -10.171 1.00 49.59 88 HIS A CA 1
ATOM 709 C C . HIS A 1 88 ? -12.485 1.231 -11.369 1.00 49.59 88 HIS A C 1
ATOM 711 O O . HIS A 1 88 ? -12.055 1.059 -12.508 1.00 49.59 88 HIS A O 1
ATOM 717 N N . ARG A 1 89 ? -13.781 1.454 -11.125 1.00 46.38 89 ARG A N 1
ATOM 718 C CA . ARG A 1 89 ? -14.815 1.475 -12.167 1.00 46.38 89 ARG A CA 1
ATOM 719 C C . ARG A 1 89 ? -14.810 2.734 -13.038 1.00 46.38 89 ARG A C 1
ATOM 721 O O . ARG A 1 89 ? -15.275 2.661 -14.168 1.00 46.38 89 ARG A O 1
ATOM 728 N N . ASP A 1 90 ? -14.278 3.856 -12.556 1.00 50.19 90 ASP A N 1
ATOM 729 C CA . ASP A 1 90 ? -14.234 5.106 -13.332 1.00 50.19 90 ASP A CA 1
ATOM 730 C C . ASP A 1 90 ? -13.052 5.136 -14.312 1.00 50.19 90 ASP A C 1
ATOM 732 O O . ASP A 1 90 ? -13.040 5.929 -15.256 1.00 50.19 90 ASP A O 1
ATOM 736 N N . PHE A 1 91 ? -12.052 4.276 -14.110 1.00 49.12 91 PHE A N 1
ATOM 737 C CA . PHE A 1 91 ? -10.798 4.354 -14.850 1.00 49.12 91 PHE A CA 1
ATOM 738 C C . PHE A 1 91 ? -10.605 3.295 -15.932 1.00 49.12 91 PHE A C 1
ATOM 740 O O . PHE A 1 91 ? -9.940 3.586 -16.932 1.00 49.12 91 PHE A O 1
ATOM 747 N N . ARG A 1 92 ? -11.244 2.129 -15.796 1.00 49.97 92 ARG A N 1
ATOM 748 C CA . ARG A 1 92 ? -11.367 1.142 -16.871 1.00 49.97 92 ARG A CA 1
ATOM 749 C C . ARG A 1 92 ? -12.827 1.116 -17.344 1.00 49.97 92 ARG A C 1
ATOM 751 O O . ARG A 1 92 ? -13.562 0.211 -16.953 1.00 49.97 92 ARG A O 1
ATOM 758 N N . PRO A 1 93 ? -13.298 2.108 -18.136 1.00 47.81 93 PRO A N 1
ATOM 759 C CA . PRO A 1 93 ? -14.609 1.995 -18.756 1.00 47.81 93 PRO A CA 1
ATOM 760 C C . PRO A 1 93 ? -14.655 0.666 -19.504 1.00 47.81 93 PRO A C 1
ATOM 762 O O . PRO A 1 93 ? -13.761 0.391 -20.312 1.00 47.81 93 PRO A O 1
ATOM 765 N N . GLU A 1 94 ? -15.653 -0.167 -19.206 1.00 47.72 94 GLU A N 1
ATOM 766 C CA . GLU A 1 94 ? -15.876 -1.420 -19.923 1.00 47.72 94 GLU A CA 1
ATOM 767 C C . GLU A 1 94 ? -15.836 -1.137 -21.435 1.00 47.72 94 GLU A C 1
ATOM 769 O O . GLU A 1 94 ? -16.602 -0.328 -21.957 1.00 47.72 94 GLU A O 1
ATOM 774 N N . GLY A 1 95 ? -14.873 -1.744 -22.136 1.00 52.06 95 GLY A N 1
ATOM 775 C CA . GLY A 1 95 ? -14.689 -1.571 -23.580 1.00 52.06 95 GLY A CA 1
ATOM 776 C C . GLY A 1 95 ? -13.795 -0.406 -24.028 1.00 52.06 95 GLY A C 1
ATOM 777 O O . GLY A 1 95 ? -13.591 -0.252 -25.234 1.00 52.06 95 GLY A O 1
ATOM 778 N N . SER A 1 96 ? -13.216 0.395 -23.125 1.00 48.50 96 SER A N 1
ATOM 779 C CA . SER A 1 96 ? -12.241 1.415 -23.529 1.00 48.50 96 SER A CA 1
ATOM 780 C C . SER A 1 96 ? -10.850 0.805 -23.706 1.00 48.50 96 SER A C 1
ATOM 782 O O . SER A 1 96 ? -10.273 0.245 -22.779 1.00 48.50 96 SER A O 1
ATOM 784 N N . LYS A 1 97 ? -10.281 0.973 -24.901 1.00 50.19 97 LYS A N 1
ATOM 785 C CA . LYS A 1 97 ? -8.848 0.797 -25.175 1.00 50.19 97 LYS A CA 1
ATOM 786 C C . LYS A 1 97 ? -8.034 1.967 -24.603 1.00 50.19 97 LYS A C 1
ATOM 788 O O . LYS A 1 97 ? -7.185 2.511 -25.307 1.00 50.19 97 LYS A O 1
ATOM 793 N N . ARG A 1 98 ? -8.348 2.455 -23.395 1.00 50.53 98 ARG A N 1
ATOM 794 C CA . ARG A 1 98 ? -7.385 3.326 -22.710 1.00 50.53 98 ARG A CA 1
ATOM 795 C C . ARG A 1 98 ? -6.095 2.521 -22.620 1.00 50.53 98 ARG A C 1
ATOM 797 O O . ARG A 1 98 ? -6.147 1.354 -22.243 1.00 50.53 98 ARG A O 1
ATOM 804 N N . ASP A 1 99 ? -5.001 3.125 -23.071 1.00 61.31 99 ASP A N 1
ATOM 805 C CA . ASP A 1 99 ? -3.683 2.510 -23.008 1.00 61.31 99 ASP A CA 1
ATOM 806 C C . ASP A 1 99 ? -3.441 2.086 -21.557 1.00 61.31 99 ASP A C 1
ATOM 808 O O . ASP A 1 99 ? -3.537 2.919 -20.649 1.00 61.31 99 ASP A O 1
ATOM 812 N N . ASP A 1 100 ? -3.232 0.787 -21.341 1.00 70.06 100 ASP A N 1
ATOM 813 C CA . ASP A 1 100 ? -3.099 0.180 -20.014 1.00 70.06 100 ASP A CA 1
ATOM 814 C C . ASP A 1 100 ? -2.002 0.903 -19.208 1.00 70.06 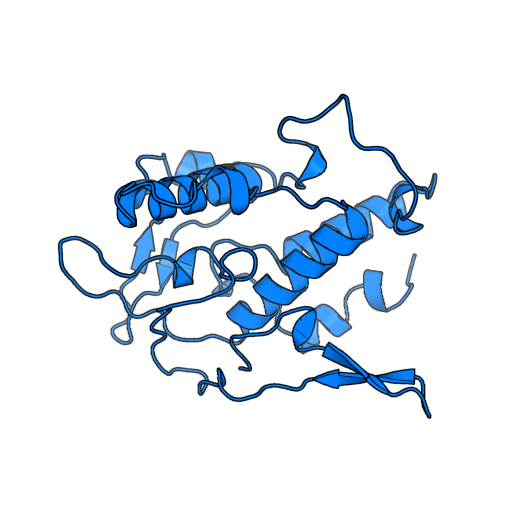100 ASP A C 1
ATOM 816 O O . ASP A 1 100 ? -2.121 1.075 -17.997 1.00 70.06 100 ASP A O 1
ATOM 820 N N . MET A 1 101 ? -1.005 1.466 -19.906 1.00 75.25 101 MET A N 1
ATOM 821 C CA . MET A 1 101 ? 0.059 2.292 -19.333 1.00 75.25 101 MET A CA 1
ATOM 822 C C . MET A 1 101 ? -0.409 3.642 -18.777 1.00 75.25 101 MET A C 1
ATOM 824 O O . MET A 1 101 ? -0.039 3.997 -17.657 1.00 75.25 101 MET A O 1
ATOM 828 N N . GLN A 1 102 ? -1.235 4.404 -19.505 1.00 79.38 102 GLN A N 1
ATOM 829 C CA . GLN A 1 102 ? -1.656 5.737 -19.044 1.00 79.38 102 GLN A CA 1
ATOM 830 C C . GLN A 1 102 ? -2.439 5.637 -17.735 1.00 79.38 102 GLN A C 1
ATOM 832 O O . GLN A 1 102 ? -2.252 6.440 -16.825 1.00 79.38 102 GLN A O 1
ATOM 837 N N . TRP A 1 103 ? -3.294 4.622 -17.623 1.00 76.94 103 TRP A N 1
ATOM 838 C CA . TRP A 1 103 ? -4.053 4.403 -16.404 1.00 76.94 103 TRP A CA 1
ATOM 839 C C . TRP A 1 103 ? -3.155 4.050 -15.206 1.00 76.94 103 TRP A C 1
ATOM 841 O O . TRP A 1 103 ? -3.348 4.592 -14.119 1.00 76.94 103 TRP A O 1
ATOM 851 N N . ARG A 1 104 ? -2.148 3.190 -15.399 1.00 80.19 104 ARG A N 1
ATOM 852 C CA . ARG A 1 104 ? -1.166 2.857 -14.353 1.00 80.19 104 ARG A CA 1
ATOM 853 C C . ARG A 1 104 ? -0.411 4.098 -13.879 1.00 80.19 104 ARG A C 1
ATOM 855 O O . ARG A 1 104 ? -0.225 4.282 -12.678 1.00 80.19 104 ARG A O 1
ATOM 862 N N . HIS A 1 105 ? -0.034 4.978 -14.807 1.00 86.06 105 HIS A N 1
ATOM 863 C CA . HIS A 1 105 ? 0.613 6.249 -14.480 1.00 86.06 105 HIS A CA 1
ATOM 864 C C . HIS A 1 105 ? -0.315 7.168 -13.681 1.00 86.06 105 HIS A C 1
ATOM 866 O O . HIS A 1 105 ? 0.119 7.751 -12.689 1.00 86.06 105 HIS A O 1
ATOM 872 N N . ASP A 1 106 ? -1.588 7.267 -14.070 1.00 82.31 106 ASP A N 1
ATOM 873 C CA . ASP A 1 106 ? -2.585 8.045 -13.331 1.00 82.31 106 ASP A CA 1
ATOM 874 C C . ASP A 1 106 ? -2.764 7.487 -11.907 1.00 82.31 106 ASP A C 1
ATOM 876 O O . ASP A 1 106 ? -2.752 8.249 -10.941 1.00 82.31 106 ASP A O 1
ATOM 880 N N . PHE A 1 107 ? -2.841 6.160 -11.749 1.00 81.44 107 PHE A N 1
ATOM 881 C CA . PHE A 1 107 ? -2.926 5.520 -10.435 1.00 81.44 107 PHE A CA 1
ATOM 882 C C . PHE A 1 107 ? -1.713 5.852 -9.561 1.00 81.44 107 PHE A C 1
ATOM 884 O O . PHE A 1 107 ? -1.870 6.252 -8.403 1.00 81.44 107 PHE A O 1
ATOM 891 N N . ILE A 1 108 ? -0.499 5.673 -10.093 1.00 86.81 108 ILE A N 1
ATOM 892 C CA . ILE A 1 108 ? 0.738 5.940 -9.351 1.00 86.81 108 ILE A CA 1
ATOM 893 C C . ILE A 1 108 ? 0.775 7.419 -8.965 1.00 86.81 108 ILE A C 1
ATOM 895 O O . ILE A 1 108 ? 0.976 7.732 -7.795 1.00 86.81 108 ILE A O 1
ATOM 899 N N . ARG A 1 109 ? 0.485 8.326 -9.904 1.00 88.38 109 ARG A N 1
ATOM 900 C CA . ARG A 1 109 ? 0.412 9.772 -9.665 1.00 88.38 109 ARG A CA 1
ATOM 901 C C . ARG A 1 109 ? -0.528 10.112 -8.514 1.00 88.38 109 ARG A C 1
ATOM 903 O O . ARG A 1 109 ? -0.097 10.740 -7.553 1.00 88.38 109 ARG A O 1
ATOM 910 N N . GLU A 1 110 ? -1.784 9.693 -8.579 1.00 84.44 110 GLU A N 1
ATOM 911 C CA . GLU A 1 110 ? -2.772 10.010 -7.543 1.00 84.44 110 GLU A CA 1
ATOM 912 C C . GLU A 1 110 ? -2.392 9.387 -6.186 1.00 84.44 110 GLU A C 1
ATOM 914 O O . GLU A 1 110 ? -2.523 10.024 -5.139 1.00 84.44 110 GLU A O 1
ATOM 919 N N . THR A 1 111 ? -1.803 8.186 -6.193 1.00 85.62 111 THR A N 1
ATOM 920 C CA . THR A 1 111 ? -1.279 7.542 -4.979 1.00 85.62 111 THR A CA 1
ATOM 921 C C . THR A 1 111 ? -0.143 8.350 -4.350 1.00 85.62 111 THR A C 1
ATOM 923 O O . THR A 1 111 ? -0.161 8.600 -3.144 1.00 85.62 111 THR A O 1
ATOM 926 N N . LEU A 1 112 ? 0.820 8.813 -5.150 1.00 89.44 112 LEU A N 1
ATOM 927 C CA . LEU A 1 112 ? 1.920 9.668 -4.698 1.00 89.44 112 LEU A CA 1
ATOM 928 C C . LEU A 1 112 ? 1.402 10.988 -4.115 1.00 89.44 112 LEU A C 1
ATOM 930 O O . LEU A 1 112 ? 1.854 11.426 -3.056 1.00 89.44 112 LEU A O 1
ATOM 934 N N . LEU A 1 113 ? 0.417 11.604 -4.773 1.00 86.38 113 LEU A N 1
ATOM 935 C CA . LEU A 1 113 ? -0.179 12.864 -4.334 1.00 86.38 113 LEU A CA 1
ATOM 936 C C . LEU A 1 113 ? -0.954 12.732 -3.014 1.00 86.38 113 LEU A C 1
ATOM 938 O O . LEU A 1 113 ? -1.004 13.717 -2.269 1.00 86.38 113 LEU A O 1
ATOM 942 N N . ALA A 1 114 ? -1.533 11.560 -2.735 1.00 83.88 114 ALA A N 1
ATOM 943 C CA . ALA A 1 114 ? -2.280 11.271 -1.514 1.00 83.88 114 ALA A CA 1
ATOM 944 C C . ALA A 1 114 ? -1.385 10.803 -0.354 1.00 83.88 114 ALA A C 1
ATOM 946 O O . ALA A 1 114 ? -1.556 11.254 0.778 1.00 83.88 114 ALA A O 1
ATOM 947 N N . VAL A 1 115 ? -0.440 9.899 -0.611 1.00 88.25 115 VAL A N 1
ATOM 948 C CA . VAL A 1 115 ? 0.363 9.253 0.439 1.00 88.25 115 VAL A CA 1
ATOM 949 C C . VAL A 1 115 ? 1.591 10.088 0.811 1.00 88.25 115 VAL A C 1
ATOM 951 O O . VAL A 1 115 ? 1.899 10.202 2.000 1.00 88.25 115 VAL A O 1
ATOM 954 N N . GLY A 1 116 ? 2.256 10.701 -0.175 1.00 89.62 116 GLY A N 1
ATOM 955 C CA . GLY A 1 116 ? 3.546 11.371 0.009 1.00 89.62 116 GLY A CA 1
ATOM 956 C C . GLY A 1 116 ? 4.667 10.424 0.470 1.00 89.62 116 GLY A C 1
ATOM 957 O O . GLY A 1 116 ? 4.494 9.207 0.549 1.00 89.62 116 GLY A O 1
ATOM 958 N N . GLY A 1 117 ? 5.824 10.990 0.815 1.00 92.94 117 GLY A N 1
ATOM 959 C CA . GLY A 1 117 ? 6.976 10.240 1.338 1.00 92.94 117 GLY A CA 1
ATOM 960 C C . GLY A 1 117 ? 8.007 9.839 0.280 1.00 92.94 117 GLY A C 1
ATOM 961 O O . GLY A 1 117 ? 8.016 10.395 -0.815 1.00 92.94 117 GLY A O 1
ATOM 962 N N . ASN A 1 118 ? 8.915 8.918 0.629 1.00 94.88 118 ASN A N 1
ATOM 963 C CA . ASN A 1 118 ? 10.006 8.518 -0.260 1.00 94.88 118 ASN A CA 1
ATOM 964 C C . ASN A 1 118 ? 9.465 7.808 -1.507 1.00 94.88 118 ASN A C 1
ATOM 966 O O . ASN A 1 118 ? 8.810 6.772 -1.399 1.00 94.88 118 ASN A O 1
ATOM 970 N N . THR A 1 119 ? 9.751 8.366 -2.679 1.00 94.44 119 THR A N 1
ATOM 971 C CA . THR A 1 119 ? 9.275 7.867 -3.974 1.00 94.44 119 THR A CA 1
ATOM 972 C C . THR A 1 119 ? 10.284 6.969 -4.678 1.00 94.44 119 THR A C 1
ATOM 974 O O . THR A 1 119 ? 9.934 6.323 -5.666 1.00 94.44 119 THR A O 1
ATOM 977 N N . THR A 1 120 ? 11.510 6.894 -4.154 1.00 93.69 120 THR A N 1
ATOM 978 C CA . THR A 1 120 ? 12.563 6.017 -4.658 1.00 93.69 120 THR A CA 1
ATOM 979 C C . THR A 1 120 ? 12.391 4.617 -4.090 1.00 93.69 120 THR A C 1
ATOM 981 O O . THR A 1 120 ? 12.571 4.391 -2.890 1.00 93.69 120 THR A O 1
ATOM 984 N N . ILE A 1 121 ? 12.066 3.670 -4.962 1.00 90.31 121 ILE A N 1
ATOM 985 C CA . ILE A 1 121 ? 11.802 2.276 -4.607 1.00 90.31 121 ILE A CA 1
ATOM 986 C C . ILE A 1 121 ? 12.865 1.346 -5.205 1.00 90.31 121 ILE A C 1
ATOM 988 O O . ILE A 1 121 ? 13.379 1.626 -6.290 1.00 90.31 121 ILE A O 1
ATOM 992 N N . PRO A 1 122 ? 13.189 0.222 -4.544 1.00 87.56 122 PRO A N 1
ATOM 993 C CA . PRO A 1 122 ? 14.041 -0.798 -5.138 1.00 87.56 122 PRO A CA 1
ATOM 994 C C . PRO A 1 122 ? 13.305 -1.524 -6.270 1.00 87.56 122 PRO A C 1
ATOM 996 O O . PRO A 1 122 ? 12.161 -1.952 -6.107 1.00 87.56 122 PRO A O 1
ATOM 999 N N . ILE A 1 123 ? 13.991 -1.706 -7.395 1.00 84.19 123 ILE A N 1
ATOM 1000 C CA . ILE A 1 123 ? 13.542 -2.517 -8.527 1.00 84.19 123 ILE A CA 1
ATOM 1001 C C . ILE A 1 123 ? 14.590 -3.578 -8.855 1.00 84.19 123 ILE A C 1
ATOM 1003 O O . ILE A 1 123 ? 15.791 -3.360 -8.729 1.00 84.19 123 ILE A O 1
ATOM 1007 N N . ASN A 1 124 ? 14.116 -4.724 -9.326 1.00 77.00 124 ASN A N 1
ATOM 1008 C CA . ASN A 1 124 ? 14.890 -5.905 -9.688 1.00 77.00 124 ASN A CA 1
ATOM 1009 C C . ASN A 1 124 ? 15.749 -6.455 -8.531 1.00 77.00 124 ASN A C 1
ATOM 1011 O O . ASN A 1 124 ? 15.698 -6.000 -7.386 1.00 77.00 124 ASN A O 1
ATOM 1015 N N . LEU A 1 125 ? 16.515 -7.507 -8.824 1.00 70.69 125 LEU A N 1
ATOM 1016 C CA . LEU A 1 125 ? 17.406 -8.175 -7.866 1.00 70.69 125 LEU A CA 1
ATOM 1017 C C . LEU A 1 125 ? 18.841 -7.624 -7.889 1.00 70.69 125 LEU A C 1
ATOM 1019 O O . LEU A 1 125 ? 19.678 -8.048 -7.095 1.00 70.69 125 LEU A O 1
ATOM 1023 N N . ASP A 1 126 ? 19.139 -6.695 -8.797 1.00 79.62 126 ASP A N 1
ATOM 1024 C CA . ASP A 1 126 ? 20.470 -6.114 -9.012 1.00 79.62 126 ASP A CA 1
ATOM 1025 C C . ASP A 1 126 ? 20.739 -4.860 -8.160 1.00 79.62 126 ASP A C 1
ATOM 1027 O O . ASP A 1 126 ? 21.829 -4.293 -8.224 1.00 79.62 126 ASP A O 1
ATOM 1031 N N . GLY A 1 127 ? 19.771 -4.450 -7.333 1.00 81.81 127 GLY A N 1
ATOM 1032 C CA . GLY A 1 127 ? 19.882 -3.282 -6.461 1.00 81.81 127 GLY A CA 1
ATOM 1033 C C . GLY A 1 127 ? 19.627 -1.953 -7.168 1.00 81.81 127 GLY A C 1
ATOM 1034 O O . GLY A 1 127 ? 19.966 -0.908 -6.610 1.00 81.81 127 GLY A O 1
ATOM 1035 N N . ARG A 1 128 ? 19.050 -1.969 -8.377 1.00 87.50 128 ARG A N 1
ATOM 1036 C CA . ARG A 1 128 ? 18.553 -0.752 -9.019 1.00 87.50 128 ARG A CA 1
ATOM 1037 C C . ARG A 1 128 ? 17.427 -0.129 -8.197 1.00 87.50 128 ARG A C 1
ATOM 1039 O O . ARG A 1 128 ? 16.688 -0.800 -7.481 1.00 87.50 128 ARG A O 1
ATOM 1046 N N . GLU A 1 129 ? 17.284 1.179 -8.334 1.00 90.75 129 GLU A N 1
ATOM 1047 C CA . GLU A 1 129 ? 16.183 1.931 -7.749 1.00 90.75 129 GLU A CA 1
ATOM 1048 C C . GLU A 1 129 ? 15.541 2.803 -8.819 1.00 90.75 129 GLU A C 1
ATOM 1050 O O . GLU A 1 129 ? 16.209 3.231 -9.764 1.00 90.75 129 GLU A O 1
ATOM 1055 N N . VAL A 1 130 ? 14.250 3.075 -8.661 1.00 90.75 130 VAL A N 1
ATOM 1056 C CA . VAL A 1 130 ? 13.533 4.023 -9.508 1.00 90.75 130 VAL A CA 1
ATOM 1057 C C . VAL A 1 130 ? 12.746 5.003 -8.664 1.00 90.75 130 VAL A C 1
ATOM 1059 O O . VAL A 1 130 ? 12.151 4.635 -7.654 1.00 90.75 130 VAL A O 1
ATOM 1062 N N . ASP A 1 131 ? 12.728 6.254 -9.105 1.00 93.44 131 ASP A N 1
ATOM 1063 C CA . ASP A 1 131 ? 11.841 7.268 -8.565 1.00 93.44 131 ASP A CA 1
ATOM 1064 C C . ASP A 1 131 ? 10.483 7.224 -9.278 1.00 93.44 131 ASP A C 1
ATOM 1066 O O . ASP A 1 131 ? 10.351 7.634 -10.436 1.00 93.44 131 ASP A O 1
ATOM 1070 N N . LEU A 1 132 ? 9.458 6.760 -8.559 1.00 92.25 132 LEU A N 1
ATOM 1071 C CA . LEU A 1 132 ? 8.088 6.708 -9.062 1.00 92.25 132 LEU A CA 1
ATOM 1072 C C . LEU A 1 132 ? 7.551 8.083 -9.469 1.00 92.25 132 LEU A C 1
ATOM 1074 O O . LEU A 1 132 ? 6.747 8.157 -10.397 1.00 92.25 132 LEU A O 1
ATOM 1078 N N . ALA A 1 133 ? 7.969 9.162 -8.796 1.00 95.00 133 ALA A N 1
ATOM 1079 C CA . ALA A 1 133 ? 7.507 10.510 -9.116 1.00 95.00 133 ALA A CA 1
ATOM 1080 C C . ALA A 1 133 ? 7.976 10.928 -10.509 1.00 95.00 133 ALA A C 1
ATOM 1082 O O . ALA A 1 133 ? 7.161 11.375 -11.319 1.00 95.00 133 ALA A O 1
ATOM 1083 N N . THR A 1 134 ? 9.252 10.689 -10.814 1.00 94.06 134 THR A N 1
ATOM 1084 C CA . THR A 1 134 ? 9.830 10.963 -12.132 1.00 94.06 134 THR A CA 1
ATOM 1085 C C . THR A 1 134 ? 9.091 10.211 -13.247 1.00 94.06 134 THR A C 1
ATOM 1087 O O . THR A 1 134 ? 8.752 10.829 -14.257 1.00 94.06 134 THR A O 1
ATOM 1090 N N . ILE A 1 135 ? 8.752 8.926 -13.055 1.00 91.12 135 ILE A N 1
ATOM 1091 C CA . ILE A 1 135 ? 8.019 8.116 -14.057 1.00 91.12 135 ILE A CA 1
ATOM 1092 C C . ILE A 1 135 ? 6.692 8.773 -14.450 1.00 91.12 135 ILE A C 1
ATOM 1094 O O . ILE A 1 135 ? 6.317 8.802 -15.622 1.00 91.12 135 ILE A O 1
ATOM 1098 N N . VAL A 1 136 ? 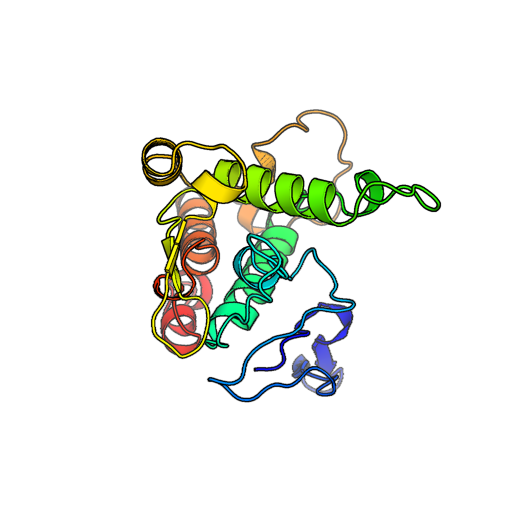5.972 9.322 -13.472 1.00 91.19 136 VAL A N 1
ATOM 1099 C CA . VAL A 1 136 ? 4.657 9.929 -13.702 1.00 91.19 136 VAL A CA 1
ATOM 1100 C C . VAL A 1 136 ? 4.713 11.443 -13.883 1.00 91.19 136 VAL A C 1
ATOM 1102 O O . VAL A 1 136 ? 3.663 12.087 -13.881 1.00 91.19 136 VAL A O 1
ATOM 1105 N N . GLY A 1 137 ? 5.899 12.028 -14.069 1.00 93.94 137 GLY A N 1
ATOM 1106 C CA . GLY A 1 137 ? 6.081 13.457 -14.334 1.00 93.94 137 GLY A CA 1
ATOM 1107 C C . GLY A 1 137 ? 5.759 14.367 -13.144 1.00 93.94 137 GLY A C 1
ATOM 1108 O O . GLY A 1 137 ? 5.198 15.447 -13.337 1.00 93.94 137 GLY A O 1
ATOM 1109 N N . LEU A 1 138 ? 6.062 13.919 -11.927 1.00 94.88 138 LEU A N 1
ATOM 1110 C CA . LEU A 1 138 ? 6.021 14.706 -10.693 1.00 94.88 138 LEU A CA 1
ATOM 1111 C C . LEU A 1 138 ? 7.441 15.015 -10.194 1.00 94.88 138 LEU A C 1
ATOM 1113 O O . LEU A 1 138 ? 8.395 14.322 -10.537 1.00 94.88 138 LEU A O 1
ATOM 1117 N N . ASP A 1 139 ? 7.567 16.034 -9.343 1.00 95.81 139 ASP A N 1
ATOM 1118 C CA . ASP A 1 139 ? 8.797 16.318 -8.600 1.00 95.81 139 ASP A CA 1
ATOM 1119 C C . ASP A 1 139 ? 8.843 15.461 -7.320 1.00 95.81 139 ASP A C 1
ATOM 1121 O O . ASP A 1 139 ? 8.007 15.613 -6.422 1.00 95.81 139 ASP A O 1
ATOM 1125 N N . GLY A 1 140 ? 9.815 14.547 -7.237 1.00 92.81 140 GLY A N 1
ATOM 1126 C CA . GLY A 1 140 ? 9.983 13.646 -6.094 1.00 92.81 140 GLY A CA 1
ATOM 1127 C C . GLY A 1 140 ? 10.241 14.365 -4.766 1.00 92.81 140 GLY A C 1
ATOM 1128 O O . GLY A 1 140 ? 9.739 13.928 -3.730 1.00 92.81 140 GLY A O 1
ATOM 1129 N N . GLU A 1 141 ? 10.937 15.509 -4.762 1.00 94.06 141 GLU A N 1
ATOM 1130 C CA . GLU A 1 141 ? 11.143 16.282 -3.534 1.00 94.06 141 GLU A CA 1
ATOM 1131 C C . GLU A 1 141 ? 9.853 16.939 -3.045 1.00 94.06 141 GLU A C 1
ATOM 1133 O O . GLU A 1 141 ? 9.631 17.055 -1.834 1.00 94.06 141 GLU A O 1
ATOM 1138 N N . GLU A 1 142 ? 9.012 17.410 -3.968 1.00 93.81 142 GLU A N 1
ATOM 1139 C CA . GLU A 1 142 ? 7.705 17.956 -3.611 1.00 93.81 142 GLU A CA 1
ATOM 1140 C C . GLU A 1 142 ? 6.801 16.864 -3.041 1.00 93.81 142 GLU A C 1
ATOM 1142 O O . GLU A 1 142 ? 6.171 17.080 -2.003 1.00 93.81 142 GLU A O 1
ATOM 1147 N N . VAL A 1 143 ? 6.778 15.678 -3.659 1.00 92.06 143 VAL A N 1
ATOM 1148 C CA . VAL A 1 143 ? 6.017 14.523 -3.158 1.00 92.06 143 VAL A CA 1
ATOM 1149 C C . VAL A 1 143 ? 6.523 14.076 -1.783 1.00 92.06 143 VAL A C 1
ATOM 1151 O O . VAL A 1 143 ? 5.714 13.839 -0.884 1.00 92.06 143 VAL A O 1
ATOM 1154 N N . ALA A 1 144 ? 7.838 14.043 -1.561 1.00 91.81 144 ALA A N 1
ATOM 1155 C CA . ALA A 1 144 ? 8.421 13.655 -0.277 1.00 91.81 144 ALA A CA 1
ATOM 1156 C C . ALA A 1 144 ? 8.024 14.590 0.877 1.00 91.81 144 ALA A C 1
ATOM 1158 O O . ALA A 1 144 ? 7.895 14.151 2.021 1.00 91.81 144 ALA A O 1
ATOM 1159 N N . LYS A 1 145 ? 7.787 15.875 0.585 1.00 91.88 145 LYS A N 1
ATOM 1160 C CA . LYS A 1 145 ? 7.342 16.880 1.566 1.00 91.88 145 LYS A CA 1
ATOM 1161 C C . LYS A 1 145 ? 5.828 16.847 1.807 1.00 91.88 145 LYS A C 1
ATOM 1163 O O . LYS A 1 145 ? 5.353 17.508 2.735 1.00 91.88 145 LYS A O 1
ATOM 1168 N N . ARG A 1 146 ? 5.052 16.117 0.996 1.00 88.25 146 ARG A N 1
ATOM 1169 C CA . ARG A 1 146 ? 3.593 16.067 1.141 1.00 88.25 146 ARG A CA 1
ATOM 1170 C C . ARG A 1 146 ? 3.178 15.304 2.399 1.00 88.25 146 ARG A C 1
ATOM 1172 O O . ARG A 1 146 ? 3.695 14.219 2.666 1.00 88.25 146 ARG A O 1
ATOM 1179 N N . PRO A 1 147 ? 2.206 15.831 3.162 1.00 86.06 147 PRO A N 1
ATOM 1180 C CA . PRO A 1 147 ? 1.631 15.091 4.268 1.00 86.06 147 PRO A CA 1
ATOM 1181 C C . PRO A 1 147 ? 0.747 13.954 3.748 1.00 86.06 147 PRO A C 1
ATOM 1183 O O . PRO A 1 147 ? 0.013 14.110 2.771 1.00 86.06 147 PRO A O 1
ATOM 1186 N N . PHE A 1 148 ? 0.748 12.840 4.479 1.00 84.06 148 PHE A N 1
ATOM 1187 C CA . PHE A 1 148 ? -0.202 11.758 4.251 1.00 84.06 148 PHE A CA 1
ATOM 1188 C C . PHE A 1 148 ? -1.641 12.270 4.367 1.00 84.06 148 PHE A C 1
ATOM 1190 O O . PHE A 1 148 ? -2.049 12.784 5.416 1.00 84.06 148 PHE A O 1
ATOM 1197 N N . THR A 1 149 ? -2.408 12.066 3.304 1.00 80.12 149 THR A N 1
ATOM 1198 C CA . THR A 1 149 ? -3.784 12.524 3.146 1.00 80.12 149 THR A CA 1
ATOM 1199 C C . THR A 1 149 ? -4.716 11.310 3.018 1.00 80.12 149 THR A C 1
ATOM 1201 O O . THR A 1 149 ? -4.709 10.626 1.993 1.00 80.12 149 THR A O 1
ATOM 1204 N N . PRO A 1 150 ? -5.528 11.003 4.049 1.00 68.25 150 PRO A N 1
ATOM 1205 C CA . PRO A 1 150 ? -6.509 9.923 3.982 1.00 68.25 150 PRO A CA 1
ATOM 1206 C C . PRO A 1 150 ? -7.532 10.086 2.835 1.00 68.25 150 PRO A C 1
ATOM 1208 O O . PRO A 1 150 ? -7.840 11.218 2.455 1.00 68.25 150 PRO A O 1
ATOM 1211 N N . PRO A 1 151 ? -8.136 8.983 2.346 1.00 62.28 151 PRO A N 1
ATOM 1212 C CA . PRO A 1 151 ? -8.986 8.971 1.149 1.00 62.28 151 PRO A CA 1
ATOM 1213 C C . PRO A 1 151 ? -10.181 9.940 1.168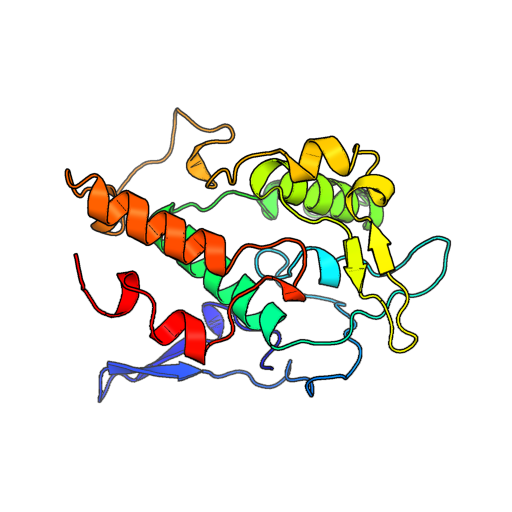 1.00 62.28 151 PRO A C 1
ATOM 1215 O O . PRO A 1 151 ? -10.592 10.416 0.118 1.00 62.28 151 PRO A O 1
ATOM 1218 N N . LEU A 1 152 ? -10.741 10.279 2.338 1.00 55.12 152 LEU A N 1
ATOM 1219 C CA . LEU A 1 152 ? -11.888 11.202 2.422 1.00 55.12 152 LEU A CA 1
ATOM 1220 C C . LEU A 1 152 ? -11.545 12.667 2.116 1.00 55.12 152 LEU A C 1
ATOM 1222 O O . LEU A 1 152 ? -12.455 13.458 1.883 1.00 55.12 152 LEU A O 1
ATOM 1226 N N . LEU A 1 153 ? -10.266 13.053 2.146 1.00 48.66 153 LEU A N 1
ATOM 1227 C CA . LEU A 1 153 ? -9.862 14.451 1.961 1.00 48.66 153 LEU A CA 1
ATOM 1228 C C . LEU A 1 153 ? -9.688 14.846 0.485 1.00 48.66 153 LEU A C 1
ATOM 1230 O O . LEU A 1 153 ? -9.588 16.036 0.194 1.00 48.66 153 LEU A O 1
ATOM 1234 N N . TYR A 1 154 ? -9.717 13.889 -0.449 1.00 40.97 154 TYR A N 1
ATOM 1235 C CA . TYR A 1 154 ? -9.740 14.160 -1.888 1.00 40.97 154 TYR A CA 1
ATOM 1236 C C . TYR A 1 154 ? -11.167 13.993 -2.448 1.00 40.97 154 TYR A C 1
ATOM 1238 O O . TYR A 1 154 ? -11.623 12.902 -2.771 1.00 40.97 154 TYR A O 1
ATOM 1246 N N . GLY A 1 155 ? -11.884 15.110 -2.602 1.00 42.25 155 GLY A N 1
ATOM 1247 C CA . GLY A 1 155 ? -12.809 15.272 -3.733 1.00 42.25 155 GLY A CA 1
ATOM 1248 C C . GLY A 1 155 ? -14.282 14.850 -3.620 1.00 42.25 155 GLY A C 1
ATOM 1249 O O . GLY A 1 155 ? -14.969 14.963 -4.632 1.00 42.25 155 GLY A O 1
ATOM 1250 N N . LEU A 1 156 ? -14.844 14.442 -2.474 1.00 41.44 156 LEU A N 1
ATOM 1251 C CA . LEU A 1 156 ? -16.294 14.157 -2.384 1.00 41.44 156 LEU A CA 1
ATOM 1252 C C . LEU A 1 156 ? -16.935 14.612 -1.064 1.00 41.44 156 LEU A C 1
ATOM 1254 O O . LEU A 1 156 ? -17.311 13.811 -0.216 1.00 41.44 156 LEU A O 1
ATOM 1258 N N . GLU A 1 157 ? -17.172 15.916 -0.934 1.00 41.44 157 GLU A N 1
ATOM 1259 C CA . GLU A 1 157 ? -17.898 16.489 0.209 1.00 41.44 157 GLU A CA 1
ATOM 1260 C C . GLU A 1 157 ? -19.433 16.315 0.178 1.00 41.44 157 GLU A C 1
ATOM 1262 O O . GLU A 1 157 ? -20.090 16.843 1.070 1.00 41.44 157 GLU A O 1
ATOM 1267 N N . LYS A 1 158 ? -20.073 15.650 -0.807 1.00 38.91 158 LYS A N 1
ATOM 1268 C CA . LYS A 1 158 ? -21.530 15.882 -0.995 1.00 38.91 158 LYS A CA 1
ATOM 1269 C C . LYS A 1 158 ? -22.532 14.726 -1.026 1.00 38.91 158 LYS A C 1
ATOM 1271 O O . LYS A 1 158 ? -23.679 15.030 -0.739 1.00 38.91 158 LYS A O 1
ATOM 1276 N N . ASN A 1 159 ? -22.202 13.457 -1.302 1.00 36.75 159 ASN A N 1
ATOM 1277 C CA . ASN A 1 159 ? -23.274 12.484 -1.634 1.00 36.75 159 ASN A CA 1
ATOM 1278 C C . ASN A 1 159 ? -23.128 11.027 -1.137 1.00 36.75 159 ASN A C 1
ATOM 1280 O O . ASN A 1 159 ? -23.845 10.163 -1.637 1.00 36.75 159 ASN A O 1
ATOM 1284 N N . CYS A 1 160 ? -22.265 10.696 -0.171 1.00 38.19 160 CYS A N 1
ATOM 1285 C CA . CYS A 1 160 ? -22.313 9.340 0.404 1.00 38.19 160 CYS A CA 1
ATOM 1286 C C . CYS A 1 160 ? -23.447 9.236 1.435 1.00 38.19 160 CYS A C 1
ATOM 1288 O O . CYS A 1 160 ? -23.509 10.037 2.359 1.00 38.19 160 CYS A O 1
ATOM 1290 N N . THR A 1 161 ? -24.355 8.274 1.265 1.00 39.03 161 THR A N 1
ATOM 1291 C CA . THR A 1 161 ? -25.420 7.929 2.222 1.00 39.03 161 THR A CA 1
ATOM 1292 C C . THR A 1 161 ? -24.923 6.837 3.178 1.00 39.03 161 THR A C 1
ATOM 1294 O O . THR A 1 161 ? -24.378 5.826 2.739 1.00 39.03 161 THR A O 1
ATOM 1297 N N . TRP A 1 162 ? -25.065 7.083 4.483 1.00 44.00 162 TRP A N 1
ATOM 1298 C CA . TRP A 1 162 ? -24.198 6.602 5.568 1.00 44.00 162 TRP A CA 1
ATOM 1299 C C . TRP A 1 162 ? -24.850 5.563 6.497 1.00 44.00 162 TRP A C 1
ATOM 1301 O O . TRP A 1 162 ? -25.470 5.951 7.483 1.00 44.00 162 TRP A O 1
ATOM 1311 N N . GLU A 1 163 ? -24.657 4.258 6.281 1.00 37.81 163 GLU A N 1
ATOM 1312 C CA . GLU A 1 163 ? -25.227 3.255 7.213 1.00 37.81 163 GLU A CA 1
ATOM 1313 C C . GLU A 1 163 ? -24.238 2.238 7.799 1.00 37.81 163 GLU A C 1
ATOM 1315 O O . GLU A 1 163 ? -24.634 1.422 8.626 1.00 37.81 163 GLU A O 1
ATOM 1320 N N . LYS A 1 164 ? -22.938 2.300 7.477 1.00 42.03 164 LYS A N 1
ATOM 1321 C CA . LYS A 1 164 ? -21.917 1.445 8.120 1.00 42.03 164 LYS A CA 1
ATOM 1322 C C . LYS A 1 164 ? -20.576 2.166 8.266 1.00 42.03 164 LYS A C 1
ATOM 1324 O O . LYS A 1 164 ? -19.637 1.889 7.531 1.00 42.03 164 LYS A O 1
ATOM 1329 N N . ARG A 1 165 ? -20.490 3.122 9.194 1.00 52.03 165 ARG A N 1
ATOM 1330 C CA . ARG A 1 165 ? -19.196 3.671 9.631 1.00 52.03 165 ARG A CA 1
ATOM 1331 C C . ARG A 1 165 ? -18.552 2.737 10.648 1.00 52.03 165 ARG A C 1
ATOM 1333 O O . ARG A 1 165 ? -19.241 2.182 11.503 1.00 52.03 165 ARG A O 1
ATOM 1340 N N . PHE A 1 166 ? -17.227 2.613 10.603 1.00 53.53 166 PHE A N 1
ATOM 1341 C CA . PHE A 1 166 ? -16.483 2.149 11.769 1.00 53.53 166 PHE A CA 1
ATOM 1342 C C . PHE A 1 166 ? -16.679 3.158 12.919 1.00 53.53 166 PHE A C 1
ATOM 1344 O O . PHE A 1 166 ? -16.489 4.359 12.696 1.00 53.53 166 PHE A O 1
ATOM 1351 N N . PRO A 1 167 ? -16.970 2.708 14.158 1.00 57.31 167 PRO A N 1
ATOM 1352 C CA . PRO A 1 167 ? -17.189 3.590 15.314 1.00 57.31 167 PRO A CA 1
ATOM 1353 C C . PRO A 1 167 ? -16.038 4.572 15.587 1.00 57.31 167 PRO A C 1
ATOM 1355 O O . PRO A 1 167 ? -16.232 5.610 16.211 1.00 57.31 167 PRO A O 1
ATOM 1358 N N . VAL A 1 168 ? -14.836 4.255 15.098 1.00 60.69 168 VAL A N 1
ATOM 1359 C CA . VAL A 1 168 ? -13.616 5.065 15.218 1.00 60.69 168 VAL A CA 1
ATOM 1360 C C . VAL A 1 168 ? -13.773 6.464 14.609 1.00 60.69 168 VAL A C 1
ATOM 1362 O O . VAL A 1 168 ? -13.259 7.425 15.177 1.00 60.69 168 VAL A O 1
ATOM 1365 N N . LEU A 1 169 ? -14.496 6.621 13.492 1.00 59.31 169 LEU A N 1
ATOM 1366 C CA . LEU A 1 169 ? -14.728 7.954 12.911 1.00 59.31 169 LEU A CA 1
ATOM 1367 C C . LEU A 1 169 ? -15.849 8.732 13.606 1.00 59.31 169 LEU A C 1
ATOM 1369 O O . LEU A 1 169 ? -15.822 9.967 13.612 1.00 59.31 169 LEU A O 1
ATOM 1373 N N . ASP A 1 170 ? -16.799 8.023 14.209 1.00 59.91 170 ASP A N 1
ATOM 1374 C CA . ASP A 1 170 ? -17.900 8.620 14.968 1.00 59.91 170 ASP A CA 1
ATOM 1375 C C . ASP A 1 170 ? -17.509 8.935 16.419 1.00 59.91 170 ASP A C 1
ATOM 1377 O O . ASP A 1 170 ? -18.229 9.647 17.128 1.00 59.91 170 ASP A O 1
ATOM 1381 N N . SER A 1 171 ? -16.330 8.479 16.856 1.00 63.19 171 SER A N 1
ATOM 1382 C CA . SER A 1 171 ? -15.767 8.899 18.128 1.00 63.19 171 SER A CA 1
ATOM 1383 C C . SER A 1 171 ? -15.590 10.424 18.121 1.00 63.19 171 SER A C 1
ATOM 1385 O O . SER A 1 171 ? -15.077 11.038 17.179 1.00 63.19 171 SER A O 1
ATOM 1387 N N . HIS A 1 172 ? -16.031 11.074 19.194 1.00 63.97 172 HIS A N 1
ATOM 1388 C CA . HIS A 1 172 ? -15.695 12.482 19.433 1.00 63.97 172 HIS A CA 1
ATOM 1389 C C . HIS A 1 172 ? -14.251 12.622 19.941 1.00 63.97 172 HIS A C 1
ATOM 1391 O O . HIS A 1 172 ? -13.771 13.728 20.180 1.00 63.97 172 HIS A O 1
ATOM 1397 N N . ASP A 1 173 ? -13.559 11.491 20.086 1.00 77.19 173 ASP A N 1
ATOM 1398 C CA . ASP A 1 173 ? -12.220 11.399 20.615 1.00 77.19 173 ASP A CA 1
ATOM 1399 C C . ASP A 1 173 ? -11.184 11.611 19.505 1.00 77.19 173 ASP A C 1
ATOM 1401 O O . ASP A 1 173 ? -10.951 10.770 18.629 1.00 77.19 173 ASP A O 1
ATOM 1405 N N . LYS A 1 174 ? -10.551 12.783 19.556 1.00 80.12 174 LYS A N 1
ATOM 1406 C CA . LYS A 1 174 ? -9.487 13.177 18.635 1.00 80.12 174 LYS A CA 1
ATOM 1407 C C . LYS A 1 174 ? -8.288 12.225 18.707 1.00 80.12 174 LYS A C 1
ATOM 1409 O O . LYS A 1 174 ? -7.688 11.952 17.670 1.00 80.12 174 LYS A O 1
ATOM 1414 N N . GLN A 1 175 ? -7.966 11.700 19.888 1.00 84.19 175 GLN A N 1
ATOM 1415 C CA . GLN A 1 175 ? -6.817 10.823 20.102 1.00 84.19 175 GLN A CA 1
ATOM 1416 C C . GLN A 1 175 ? -7.013 9.481 19.394 1.00 84.19 175 GLN A C 1
ATOM 1418 O O . GLN A 1 175 ? -6.114 9.017 18.695 1.00 84.19 175 GLN A O 1
ATOM 1423 N N . VAL A 1 176 ? -8.213 8.899 19.477 1.00 82.44 176 VAL A N 1
ATOM 1424 C CA . VAL A 1 176 ? -8.541 7.641 18.782 1.00 82.44 176 VAL A CA 1
ATOM 1425 C C . VAL A 1 176 ? -8.393 7.796 17.264 1.00 82.44 176 VAL A C 1
ATOM 1427 O O . VAL A 1 176 ? -7.842 6.922 16.594 1.00 82.44 176 VAL A O 1
ATOM 1430 N N . LYS A 1 177 ? -8.826 8.937 16.714 1.00 81.00 177 LYS A N 1
ATOM 1431 C CA . LYS A 1 177 ? -8.673 9.251 15.285 1.00 81.00 177 LYS A CA 1
ATOM 1432 C C . LYS A 1 177 ? -7.212 9.420 14.884 1.00 81.00 177 LYS A C 1
ATOM 1434 O O . LYS A 1 177 ? -6.800 8.885 13.858 1.00 81.00 177 LYS A O 1
ATOM 1439 N N . GLU A 1 178 ? -6.428 10.141 15.682 1.00 85.06 178 GLU A N 1
ATOM 1440 C CA . GLU A 1 178 ? -4.995 10.330 15.438 1.00 85.06 178 GLU A CA 1
ATOM 1441 C C . GLU A 1 178 ? -4.238 8.996 15.468 1.00 85.06 178 GLU A C 1
ATOM 1443 O O . GLU A 1 178 ? -3.435 8.741 14.573 1.00 85.06 178 GLU A O 1
ATOM 1448 N N . ILE A 1 179 ? -4.556 8.108 16.415 1.00 89.38 179 ILE A N 1
ATOM 1449 C CA . ILE A 1 179 ? -3.945 6.776 16.529 1.00 89.38 179 ILE A CA 1
ATOM 1450 C C . ILE A 1 179 ? -4.340 5.866 15.361 1.00 89.38 179 ILE A C 1
ATOM 1452 O O . ILE A 1 179 ? -3.494 5.144 14.834 1.00 89.38 179 ILE A O 1
ATOM 1456 N N . ALA A 1 180 ? -5.598 5.904 14.917 1.00 88.06 180 ALA A N 1
ATOM 1457 C CA . ALA A 1 180 ? -6.032 5.147 13.745 1.00 88.06 180 ALA A CA 1
ATOM 1458 C C . ALA A 1 180 ? -5.334 5.635 12.464 1.00 88.06 180 ALA A C 1
ATOM 1460 O O . ALA A 1 180 ? -4.850 4.831 11.669 1.00 88.06 180 ALA A O 1
ATOM 1461 N N . ILE A 1 181 ? -5.217 6.954 12.279 1.00 87.62 181 ILE A N 1
ATOM 1462 C CA . ILE A 1 181 ? -4.494 7.528 11.139 1.00 87.62 181 ILE A CA 1
ATOM 1463 C C . ILE A 1 181 ? -2.997 7.193 11.217 1.00 87.62 181 ILE A C 1
ATOM 1465 O O . ILE A 1 181 ? -2.403 6.885 10.185 1.00 87.62 181 ILE A O 1
ATOM 1469 N N . ASP A 1 182 ? -2.382 7.214 12.403 1.00 92.12 182 ASP A N 1
ATOM 1470 C CA . ASP A 1 182 ? -0.987 6.792 12.572 1.00 92.12 182 ASP A CA 1
ATOM 1471 C C . ASP A 1 182 ? -0.792 5.319 12.198 1.00 92.12 182 ASP A C 1
ATOM 1473 O O . ASP A 1 182 ? 0.133 4.980 11.457 1.00 92.12 182 ASP A O 1
ATOM 1477 N N . PHE A 1 183 ? -1.717 4.447 12.606 1.00 93.44 183 PHE A N 1
ATOM 1478 C CA . PHE A 1 183 ? -1.678 3.038 12.222 1.00 93.44 183 PHE A CA 1
ATOM 1479 C C . PHE A 1 183 ? -1.718 2.873 10.701 1.00 93.44 183 PHE A C 1
ATOM 1481 O O . PHE A 1 183 ? -0.887 2.164 10.133 1.00 93.44 183 PHE A O 1
ATOM 1488 N N . LEU A 1 184 ? -2.616 3.602 10.031 1.00 92.38 184 LEU A N 1
ATOM 1489 C CA . LEU A 1 184 ? -2.713 3.590 8.575 1.00 92.38 184 LEU A CA 1
ATOM 1490 C C . LEU A 1 184 ? -1.431 4.105 7.899 1.00 92.38 184 LEU A C 1
ATOM 1492 O O . LEU A 1 184 ? -0.940 3.474 6.967 1.00 92.38 184 LEU A O 1
ATOM 1496 N N . ARG A 1 185 ? -0.838 5.202 8.388 1.00 92.56 185 ARG A N 1
ATOM 1497 C CA . ARG A 1 185 ? 0.425 5.761 7.859 1.00 92.56 185 ARG A CA 1
ATOM 1498 C C . ARG A 1 185 ? 1.598 4.791 7.942 1.00 92.56 185 ARG A C 1
ATOM 1500 O O . ARG A 1 185 ? 2.515 4.879 7.134 1.00 92.56 185 ARG A O 1
ATOM 1507 N N . ASN A 1 186 ? 1.597 3.898 8.929 1.00 95.00 186 ASN A N 1
ATOM 1508 C CA . ASN A 1 186 ? 2.636 2.883 9.086 1.00 95.00 186 ASN A CA 1
ATOM 1509 C C . ASN A 1 186 ? 2.516 1.731 8.068 1.00 95.00 186 ASN A C 1
ATOM 1511 O O . ASN A 1 186 ? 3.496 1.013 7.858 1.00 95.00 186 ASN A O 1
ATOM 1515 N N . MET A 1 187 ? 1.343 1.557 7.450 1.00 94.62 187 MET A N 1
ATOM 1516 C CA . MET A 1 187 ? 1.089 0.568 6.393 1.00 94.62 187 MET A CA 1
ATOM 1517 C C . MET A 1 187 ? 1.191 1.186 4.994 1.00 94.62 187 MET A C 1
ATOM 1519 O O . MET A 1 187 ? 1.721 0.572 4.074 1.00 94.62 187 MET A O 1
ATOM 1523 N N . MET A 1 188 ? 0.725 2.424 4.842 1.00 91.69 188 MET A N 1
ATOM 1524 C CA . MET A 1 188 ? 0.657 3.132 3.566 1.00 91.69 188 MET A CA 1
ATOM 1525 C C . MET A 1 188 ? 1.899 3.998 3.361 1.00 91.69 188 MET A C 1
ATOM 1527 O O . MET A 1 188 ? 1.892 5.198 3.637 1.00 91.69 188 MET A O 1
ATOM 1531 N N . LYS A 1 189 ? 2.978 3.374 2.888 1.00 93.00 189 LYS A N 1
ATOM 1532 C CA . LYS A 1 189 ? 4.208 4.055 2.458 1.00 93.00 189 LYS A CA 1
ATOM 1533 C C . LYS A 1 189 ? 4.499 3.726 1.008 1.00 93.00 189 LYS A C 1
ATOM 1535 O O . LYS A 1 189 ? 4.301 2.581 0.602 1.00 93.00 189 LYS A O 1
ATOM 1540 N N . ILE A 1 190 ? 4.962 4.716 0.251 1.00 92.06 190 ILE A N 1
ATOM 1541 C CA . ILE A 1 190 ? 5.354 4.519 -1.144 1.00 92.06 190 ILE A CA 1
ATOM 1542 C C . ILE A 1 190 ? 6.547 3.565 -1.209 1.00 92.06 190 ILE A C 1
ATOM 1544 O O . ILE A 1 190 ? 6.426 2.505 -1.811 1.00 92.06 190 ILE A O 1
ATOM 1548 N N . ASP A 1 191 ? 7.634 3.869 -0.497 1.00 92.38 191 ASP A N 1
ATOM 1549 C CA . ASP A 1 191 ? 8.755 2.942 -0.358 1.00 92.38 191 ASP A CA 1
ATOM 1550 C C . ASP A 1 191 ? 8.370 1.728 0.517 1.00 92.38 191 ASP A C 1
ATOM 1552 O O . ASP A 1 191 ? 8.093 1.890 1.715 1.00 92.38 191 ASP A O 1
ATOM 1556 N N . PRO A 1 192 ? 8.366 0.495 -0.031 1.00 90.88 192 PRO A N 1
ATOM 1557 C CA . PRO A 1 192 ? 8.021 -0.705 0.728 1.00 90.88 192 PRO A CA 1
ATOM 1558 C C . PRO A 1 192 ? 8.959 -0.959 1.916 1.00 90.88 192 PRO A C 1
ATOM 1560 O O . PRO A 1 192 ? 8.543 -1.574 2.898 1.00 90.88 192 PRO A O 1
ATOM 1563 N N . ARG A 1 193 ? 10.200 -0.454 1.879 1.00 90.62 193 ARG A N 1
ATOM 1564 C CA . ARG A 1 193 ? 11.175 -0.594 2.976 1.00 90.62 193 ARG A CA 1
ATOM 1565 C C . ARG A 1 193 ? 10.786 0.206 4.217 1.00 90.62 193 ARG A C 1
ATOM 1567 O O . ARG A 1 193 ? 11.235 -0.116 5.314 1.00 90.62 193 ARG A O 1
ATOM 1574 N N . GLU A 1 194 ? 9.963 1.240 4.054 1.00 93.44 194 GLU A N 1
ATOM 1575 C CA . GLU A 1 194 ? 9.487 2.087 5.151 1.00 93.44 194 GLU A CA 1
ATOM 1576 C C . GLU A 1 194 ? 8.216 1.544 5.820 1.00 93.44 194 GLU A C 1
ATOM 1578 O O . GLU A 1 194 ? 7.824 2.031 6.886 1.00 93.44 194 GLU A O 1
ATOM 1583 N N . ARG A 1 195 ? 7.550 0.551 5.216 1.00 94.00 195 ARG A N 1
ATOM 1584 C CA . ARG A 1 195 ? 6.352 -0.063 5.801 1.00 94.00 195 ARG A CA 1
ATOM 1585 C C . ARG A 1 195 ? 6.744 -0.895 7.015 1.00 94.00 195 ARG A C 1
ATOM 1587 O O . ARG A 1 195 ? 7.689 -1.685 6.979 1.00 94.00 195 ARG A O 1
ATOM 1594 N N . LYS A 1 196 ? 5.984 -0.759 8.102 1.00 94.19 196 LYS A N 1
ATOM 1595 C CA . LYS A 1 196 ? 6.161 -1.633 9.268 1.00 94.19 196 LYS A CA 1
ATOM 1596 C C . LYS A 1 196 ? 5.781 -3.066 8.901 1.00 94.19 196 LYS A C 1
ATOM 1598 O O . LYS A 1 196 ? 4.753 -3.298 8.273 1.00 94.19 196 LYS A O 1
ATOM 1603 N N . ASN A 1 197 ? 6.577 -4.036 9.340 1.00 91.62 197 ASN A N 1
ATOM 1604 C CA . ASN A 1 197 ? 6.229 -5.449 9.193 1.00 91.62 197 ASN A CA 1
ATOM 1605 C C . ASN A 1 197 ? 5.108 -5.862 10.169 1.00 91.62 197 ASN A C 1
ATOM 1607 O O . ASN A 1 197 ? 4.798 -5.138 11.119 1.00 91.62 197 ASN A O 1
ATOM 1611 N N . CYS A 1 198 ? 4.531 -7.054 9.978 1.00 91.12 198 CYS A N 1
ATOM 1612 C CA . CYS A 1 198 ? 3.429 -7.559 10.808 1.00 91.12 198 CYS A CA 1
ATOM 1613 C C . CYS A 1 198 ? 3.739 -7.507 12.309 1.00 91.12 198 CYS A C 1
ATOM 1615 O O . CYS A 1 198 ? 2.923 -7.026 13.090 1.00 91.12 198 CYS A O 1
ATOM 1617 N N . THR A 1 199 ? 4.930 -7.950 12.723 1.00 92.94 199 THR A N 1
ATOM 1618 C CA . THR A 1 199 ? 5.332 -7.945 14.137 1.00 92.94 199 THR A CA 1
ATOM 1619 C C . THR A 1 199 ? 5.324 -6.533 14.713 1.00 92.94 199 THR A C 1
ATOM 1621 O O . THR A 1 199 ? 4.847 -6.330 15.825 1.00 92.94 199 THR A O 1
ATOM 1624 N N . GLN A 1 200 ? 5.810 -5.546 13.959 1.00 94.56 200 GLN A N 1
ATOM 1625 C CA . GLN A 1 200 ? 5.808 -4.143 14.373 1.00 94.56 200 GLN A CA 1
ATOM 1626 C C . GLN A 1 200 ? 4.394 -3.550 14.412 1.00 94.56 200 GLN A C 1
ATOM 1628 O O . GLN A 1 200 ? 4.083 -2.793 15.330 1.00 94.56 200 GLN A O 1
ATOM 1633 N N . LEU A 1 201 ? 3.530 -3.894 13.452 1.00 94.75 201 LEU A N 1
ATOM 1634 C CA . LEU A 1 201 ? 2.138 -3.433 13.425 1.00 94.75 201 LEU A CA 1
ATOM 1635 C C . LEU A 1 201 ? 1.309 -4.016 14.570 1.00 94.75 201 LEU A C 1
ATOM 1637 O O . LEU A 1 201 ? 0.524 -3.291 15.170 1.00 94.75 201 LEU A O 1
ATOM 1641 N N . LEU A 1 202 ? 1.525 -5.281 14.935 1.00 94.19 202 LEU A N 1
ATOM 1642 C CA . LEU A 1 202 ? 0.854 -5.915 16.077 1.00 94.19 202 LEU A CA 1
ATOM 1643 C C . LEU A 1 202 ? 1.178 -5.233 17.416 1.00 94.19 202 LEU A C 1
ATOM 1645 O O . LEU A 1 202 ? 0.410 -5.351 18.366 1.00 94.19 202 LEU A O 1
ATOM 1649 N N . GLN A 1 203 ? 2.295 -4.505 17.500 1.00 94.94 203 GLN A N 1
ATOM 1650 C CA . GLN A 1 203 ? 2.649 -3.707 18.678 1.00 94.94 203 GLN A CA 1
ATOM 1651 C C . GLN A 1 203 ? 2.080 -2.283 18.647 1.00 94.94 203 GLN A C 1
ATOM 1653 O O . GLN A 1 203 ? 2.338 -1.505 19.562 1.00 94.94 203 GLN A O 1
ATOM 1658 N N . HIS A 1 204 ? 1.336 -1.911 17.608 1.00 94.81 204 HIS A N 1
ATOM 1659 C CA . HIS A 1 204 ? 0.822 -0.559 17.471 1.00 94.81 204 HIS A CA 1
ATOM 1660 C C . HIS A 1 204 ? -0.282 -0.260 18.507 1.00 94.81 204 HIS A C 1
ATOM 1662 O O . HIS A 1 204 ? -1.168 -1.101 18.693 1.00 94.81 204 HIS A O 1
ATOM 1668 N N . PRO A 1 205 ? -0.314 0.946 19.118 1.00 92.81 205 PRO A N 1
ATOM 1669 C CA . PRO A 1 205 ? -1.322 1.315 20.122 1.00 92.81 205 PRO A CA 1
ATOM 1670 C C . PRO A 1 205 ? -2.771 1.103 19.668 1.00 92.81 205 PRO A C 1
ATOM 1672 O O . PRO A 1 205 ? -3.620 0.706 20.461 1.00 92.81 205 PRO A O 1
ATOM 1675 N N . PHE A 1 206 ? -3.034 1.294 18.370 1.00 90.50 206 PHE A N 1
ATOM 1676 C CA . PHE A 1 206 ? -4.345 1.048 17.761 1.00 90.50 206 PHE A CA 1
ATOM 1677 C C . PHE A 1 206 ? -4.876 -0.377 18.014 1.00 90.50 206 PHE A C 1
ATOM 1679 O O . PHE A 1 206 ? -6.037 -0.535 18.372 1.00 90.50 206 PHE A O 1
ATOM 1686 N N . LEU A 1 207 ? -4.034 -1.406 17.857 1.00 90.00 207 LEU A N 1
ATOM 1687 C CA . LEU A 1 207 ? -4.437 -2.807 18.050 1.00 90.00 207 LEU A CA 1
ATOM 1688 C C . LEU A 1 207 ? -4.384 -3.245 19.515 1.00 90.00 207 LEU A C 1
ATOM 1690 O O . LEU A 1 207 ? -5.045 -4.203 19.903 1.00 90.00 207 LEU A O 1
ATOM 1694 N N . ARG A 1 208 ? -3.594 -2.549 20.334 1.00 86.44 208 ARG A N 1
ATOM 1695 C CA . ARG A 1 208 ? -3.451 -2.852 21.761 1.00 86.44 208 ARG A CA 1
ATOM 1696 C C . ARG A 1 208 ? -4.527 -2.194 22.627 1.00 86.44 208 ARG A C 1
ATOM 1698 O O . ARG A 1 208 ? -4.561 -2.456 23.824 1.00 86.44 208 ARG A O 1
ATOM 1705 N N . HIS A 1 209 ? -5.405 -1.381 22.030 1.00 71.56 209 HIS A N 1
ATOM 1706 C CA . HIS A 1 209 ? -6.413 -0.586 22.740 1.00 71.56 209 HIS A CA 1
ATOM 1707 C C . HIS A 1 209 ? -5.804 0.288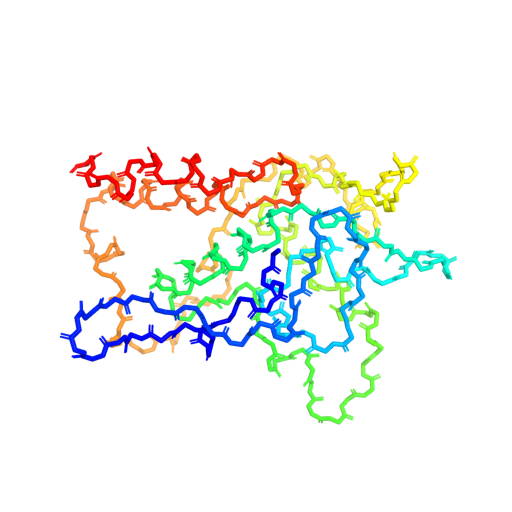 23.849 1.00 71.56 209 HIS A C 1
ATOM 1709 O O . HIS A 1 209 ? -6.404 0.500 24.899 1.00 71.56 209 HIS A O 1
ATOM 1715 N N . GLU A 1 210 ? -4.584 0.777 23.622 1.00 67.25 210 GLU A N 1
ATOM 1716 C CA . GLU A 1 210 ? -3.868 1.658 24.544 1.00 67.25 210 GLU A CA 1
ATOM 1717 C C . GLU A 1 210 ? -4.194 3.117 24.181 1.00 67.25 210 GLU A C 1
ATOM 1719 O O . GLU A 1 210 ? -3.357 3.826 23.618 1.00 67.25 210 GLU A O 1
ATOM 1724 N N . PHE A 1 211 ? -5.443 3.539 24.418 1.00 63.53 211 PHE A N 1
ATOM 1725 C CA . PHE A 1 211 ? -5.915 4.912 24.201 1.00 63.53 211 PHE A CA 1
ATOM 1726 C C . PHE A 1 211 ? -7.089 5.298 25.095 1.00 63.53 211 PHE A C 1
ATOM 1728 O O . PHE A 1 211 ? -7.968 4.439 25.335 1.00 63.53 211 PHE A O 1
#

pLDDT: mean 77.07, std 15.57, range [36.75, 95.81]

Secondary structure (DSSP, 8-state):
--S---GGGEEE-TTT--EEE---TT---TTSEE--SS--TTTS-GGGG--EETTEEP-EEP-THHHHHHHHHHHHHHHHSS--S--HHHHS-TT----HHHHHHHHHHHHHHHH-S--EEEETTTTEEEEHHHHTT--HHHHHTSPP--GGGSS-SS----S---HHHH-S-HHHHHHHHHHHHHH--SSGGGSPPHHHHHTSHHHHT--